Protein AF-0000000069080841 (afdb_homodimer)

pLDDT: mean 76.14, std 25.63, range [20.47, 98.69]

Solvent-accessible surface area (backbone atoms only — not comparable to full-atom values): 17034 Å² total; per-residue (Å²): 126,83,78,76,80,77,83,48,73,67,39,51,51,48,48,52,52,50,46,55,76,42,37,70,52,67,63,44,63,76,64,92,57,50,39,72,66,55,42,48,52,48,37,43,52,48,16,50,54,33,15,64,74,74,71,51,89,52,50,35,69,55,49,51,49,50,49,51,49,56,50,48,50,45,50,50,51,53,50,51,29,50,53,53,20,59,71,64,75,69,47,80,49,83,39,80,72,68,50,75,68,48,46,54,48,51,58,50,49,56,60,48,61,61,67,67,41,78,82,60,71,79,66,77,68,72,69,76,71,70,70,70,76,74,75,74,76,77,72,80,73,138,128,82,79,76,79,78,83,48,72,68,37,50,52,46,48,52,52,50,47,56,76,41,38,73,51,68,63,43,64,76,62,89,59,49,40,73,67,54,42,48,52,49,38,44,53,47,15,50,54,32,15,63,73,74,70,50,89,52,52,35,69,56,48,51,48,50,49,52,50,56,50,48,50,46,49,49,51,52,51,51,30,50,53,53,21,58,70,62,73,69,48,80,50,84,39,81,73,68,51,76,66,45,44,53,49,51,58,50,49,56,62,45,60,63,67,67,39,80,82,60,72,79,69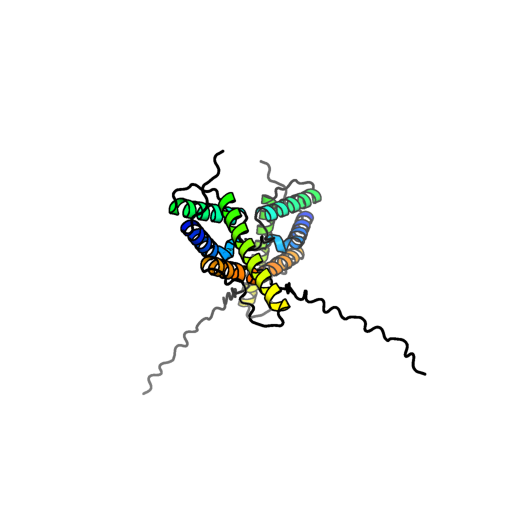,75,64,70,70,72,73,75,74,69,76,77,74,80,74,81,81,74,82,131

InterPro domains:
  IPR028002 Myb/SANT-like DNA-binding domain 5 [PF13873] (3-79)

Structure (mmCIF, N/CA/C/O backbone):
data_AF-0000000069080841-model_v1
#
loop_
_entity.id
_entity.type
_entity.pdbx_description
1 polymer 'Myb/SANT-like DNA-binding domain-containing protein'
#
loop_
_atom_site.group_PDB
_atom_site.id
_atom_site.type_symbol
_atom_site.label_atom_id
_atom_site.label_alt_id
_atom_site.label_comp_id
_atom_site.label_asym_id
_atom_site.label_entity_id
_atom_site.label_seq_id
_atom_site.pdbx_PDB_ins_code
_atom_site.Cartn_x
_atom_site.Cartn_y
_atom_site.Cartn_z
_atom_site.occupancy
_atom_site.B_iso_or_equiv
_atom_site.auth_seq_id
_atom_site.auth_comp_id
_atom_site.auth_asym_id
_atom_site.auth_atom_id
_atom_site.pdbx_PDB_model_num
ATOM 1 N N . MET A 1 1 ? 25.234 30.766 9.117 1 55.28 1 MET A N 1
ATOM 2 C CA . MET A 1 1 ? 24.219 30.609 8.078 1 55.28 1 MET A CA 1
ATOM 3 C C . MET A 1 1 ? 23.031 31.531 8.328 1 55.28 1 MET A C 1
ATOM 5 O O . MET A 1 1 ? 22.578 31.688 9.469 1 55.28 1 MET A O 1
ATOM 9 N N . ALA A 1 2 ? 22.984 32.438 7.59 1 68.75 2 ALA A N 1
ATOM 10 C CA . ALA A 1 2 ? 21.953 33.438 7.777 1 68.75 2 ALA A CA 1
ATOM 11 C C . ALA A 1 2 ? 20.578 32.812 7.934 1 68.75 2 ALA A C 1
ATOM 13 O O . ALA A 1 2 ? 20.297 31.766 7.316 1 68.75 2 ALA A O 1
ATOM 14 N N . ARG A 1 3 ? 19.859 33.156 8.875 1 83.19 3 ARG A N 1
ATOM 15 C CA . ARG A 1 3 ? 18.531 32.594 9.148 1 83.19 3 ARG A CA 1
ATOM 16 C C . ARG A 1 3 ? 17.594 32.844 7.961 1 83.19 3 ARG A C 1
ATOM 18 O O . ARG A 1 3 ? 17.609 33.906 7.352 1 83.19 3 ARG A O 1
ATOM 25 N N . LYS A 1 4 ? 16.891 31.828 7.477 1 86.5 4 LYS A N 1
ATOM 26 C CA . LYS A 1 4 ? 15.914 31.922 6.402 1 86.5 4 LYS A CA 1
ATOM 27 C C . LYS A 1 4 ? 14.773 32.875 6.785 1 86.5 4 LYS A C 1
ATOM 29 O O . LYS A 1 4 ? 14.391 32.938 7.953 1 86.5 4 LYS A O 1
ATOM 34 N N . PRO A 1 5 ? 14.398 33.719 5.75 1 93.06 5 PRO A N 1
ATOM 35 C CA . PRO A 1 5 ? 13.273 34.625 6.02 1 93.06 5 PRO A CA 1
ATOM 36 C C . PRO A 1 5 ? 12.039 33.875 6.535 1 93.06 5 PRO A C 1
ATOM 38 O O . PRO A 1 5 ? 11.859 32.688 6.238 1 93.06 5 PRO A O 1
ATOM 41 N N . ASN A 1 6 ? 11.273 34.625 7.289 1 94.69 6 ASN A N 1
ATOM 42 C CA . ASN A 1 6 ? 10.031 34.062 7.793 1 94.69 6 ASN A CA 1
ATOM 43 C C . ASN A 1 6 ? 9.031 33.812 6.668 1 94.69 6 ASN A C 1
ATOM 45 O O . ASN A 1 6 ? 9.086 34.469 5.625 1 94.69 6 ASN A O 1
ATOM 49 N N . TYR A 1 7 ? 8.172 32.875 6.871 1 96.88 7 TYR A N 1
ATOM 50 C CA . TYR A 1 7 ? 7.105 32.594 5.914 1 96.88 7 TYR A CA 1
ATOM 51 C C . TYR A 1 7 ? 6.117 33.75 5.844 1 96.88 7 TYR A C 1
ATOM 53 O O . TYR A 1 7 ? 5.703 34.281 6.871 1 96.88 7 TYR A O 1
ATOM 61 N N . THR A 1 8 ? 5.809 34.125 4.582 1 94.5 8 THR A N 1
ATOM 62 C CA . THR A 1 8 ? 4.785 35.125 4.371 1 94.5 8 THR A CA 1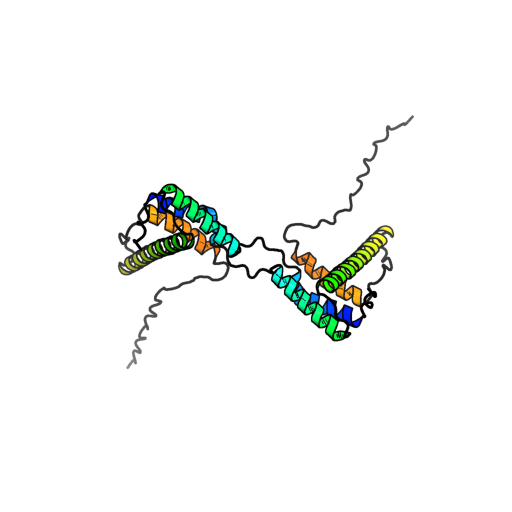
ATOM 63 C C . THR A 1 8 ? 3.389 34.5 4.422 1 94.5 8 THR A C 1
ATOM 65 O O . THR A 1 8 ? 3.246 33.281 4.371 1 94.5 8 THR A O 1
ATOM 68 N N . ASN A 1 9 ? 2.35 35.375 4.57 1 94.31 9 ASN A N 1
ATOM 69 C CA . ASN A 1 9 ? 0.978 34.875 4.617 1 94.31 9 ASN A CA 1
ATOM 70 C C . ASN A 1 9 ? 0.591 34.188 3.318 1 94.31 9 ASN A C 1
ATOM 72 O O . ASN A 1 9 ? -0.156 33.188 3.338 1 94.31 9 ASN A O 1
ATOM 76 N N . ILE A 1 10 ? 1.134 34.656 2.227 1 95.38 10 ILE A N 1
ATOM 77 C CA . ILE A 1 10 ? 0.806 34.062 0.932 1 95.38 10 ILE A CA 1
ATOM 78 C C . ILE A 1 10 ? 1.422 32.656 0.828 1 95.38 10 ILE A C 1
ATOM 80 O O . ILE A 1 10 ? 0.801 31.734 0.294 1 95.38 10 ILE A O 1
ATOM 84 N N . GLU A 1 11 ? 2.672 32.5 1.351 1 97.44 11 GLU A N 1
ATOM 85 C CA . GLU A 1 11 ? 3.311 31.188 1.394 1 97.44 11 GLU A CA 1
ATOM 86 C C . GLU A 1 11 ? 2.496 30.203 2.229 1 97.44 11 GLU A C 1
ATOM 88 O O . GLU A 1 11 ? 2.289 29.062 1.821 1 97.44 11 GLU A O 1
ATOM 93 N N . ILE A 1 12 ? 2.006 30.688 3.328 1 97.5 12 ILE A N 1
ATOM 94 C CA . ILE A 1 12 ? 1.272 29.844 4.258 1 97.5 12 ILE A CA 1
ATOM 95 C C . ILE A 1 12 ? -0.053 29.422 3.629 1 97.5 12 ILE A C 1
ATOM 97 O O . ILE A 1 12 ? -0.446 28.25 3.725 1 97.5 12 ILE A O 1
ATOM 101 N N . GLU A 1 13 ? -0.741 30.312 2.996 1 96.94 13 GLU A N 1
ATOM 102 C CA . GLU A 1 13 ? -1.999 30 2.326 1 96.94 13 GLU A CA 1
ATOM 103 C C . GLU A 1 13 ? -1.788 28.984 1.214 1 96.94 13 GLU A C 1
ATOM 105 O O . GLU A 1 13 ? -2.586 28.047 1.056 1 96.94 13 GLU A O 1
ATOM 110 N N . THR A 1 14 ? -0.742 29.156 0.436 1 98.06 14 THR A N 1
ATOM 111 C CA . THR A 1 14 ? -0.406 28.203 -0.619 1 98.06 14 THR A CA 1
ATOM 112 C C . THR A 1 14 ? -0.122 26.812 -0.033 1 98.06 14 THR A C 1
ATOM 114 O O . THR A 1 14 ? -0.576 25.812 -0.568 1 98.06 14 THR A O 1
ATOM 117 N N . LEU A 1 15 ? 0.634 26.797 1.075 1 98.38 15 LEU A N 1
ATOM 118 C CA . LEU A 1 15 ? 0.94 25.562 1.771 1 98.38 15 LEU A CA 1
ATOM 119 C C . LEU A 1 15 ? -0.34 24.828 2.186 1 98.38 15 LEU A C 1
ATOM 121 O O . LEU A 1 15 ? -0.506 23.641 1.905 1 98.38 15 LEU A O 1
ATOM 125 N N . ILE A 1 16 ? -1.289 25.547 2.758 1 97.5 16 ILE A N 1
ATOM 126 C CA . ILE A 1 16 ? -2.541 24.984 3.242 1 97.5 16 ILE A CA 1
ATOM 127 C C . ILE A 1 16 ? -3.346 24.422 2.066 1 97.5 16 ILE A C 1
ATOM 129 O O . ILE A 1 16 ? -3.861 23.312 2.129 1 97.5 16 ILE A O 1
ATOM 133 N N . GLU A 1 17 ? -3.428 25.219 1.004 1 97.44 17 GLU A N 1
ATOM 134 C CA . GLU A 1 17 ? -4.184 24.812 -0.179 1 97.44 17 GLU A CA 1
ATOM 135 C C . GLU A 1 17 ? -3.609 23.531 -0.792 1 97.44 17 GLU A C 1
ATOM 137 O O . GLU A 1 17 ? -4.355 22.625 -1.137 1 97.44 17 GLU A O 1
ATOM 142 N N . GLU A 1 18 ? -2.271 23.5 -0.917 1 97.94 18 GLU A N 1
ATOM 143 C CA . GLU A 1 18 ? -1.617 22.359 -1.531 1 97.94 18 GLU A CA 1
ATOM 144 C C . GLU A 1 18 ? -1.735 21.109 -0.647 1 97.94 18 GLU A C 1
ATOM 146 O O . GLU A 1 18 ? -1.899 20 -1.148 1 97.94 18 GLU A O 1
ATOM 151 N N . VAL A 1 19 ? -1.676 21.266 0.664 1 97.19 19 VAL A N 1
ATOM 152 C CA . VAL A 1 19 ? -1.864 20.141 1.58 1 97.19 19 VAL A CA 1
ATOM 153 C C . VAL A 1 19 ? -3.299 19.625 1.481 1 97.19 19 VAL A C 1
ATOM 155 O O . VAL A 1 19 ? -3.531 18.422 1.457 1 97.19 19 VAL A O 1
ATOM 158 N N . GLN A 1 20 ? -4.254 20.547 1.382 1 95.06 20 GLN A N 1
ATOM 159 C CA . GLN A 1 20 ? -5.656 20.156 1.238 1 95.06 20 GLN A CA 1
ATOM 160 C C . GLN A 1 20 ? -5.887 19.375 -0.053 1 95.06 20 GLN A C 1
ATOM 162 O O . GLN A 1 20 ? -6.613 18.391 -0.064 1 95.06 20 GLN A O 1
ATOM 167 N N . ASN A 1 21 ? -5.227 19.734 -1.104 1 95.62 21 ASN A N 1
ATOM 168 C CA . ASN A 1 21 ? -5.379 19.109 -2.416 1 95.62 21 ASN A CA 1
ATOM 169 C C . ASN A 1 21 ? -4.766 17.719 -2.447 1 95.62 21 ASN A C 1
ATOM 171 O O . ASN A 1 21 ? -5.137 16.891 -3.285 1 95.62 21 ASN A O 1
ATOM 175 N N . ASN A 1 22 ? -3.805 17.5 -1.517 1 94.56 22 ASN A N 1
ATOM 176 C CA . ASN A 1 22 ? -3.098 16.219 -1.521 1 94.56 22 ASN A CA 1
ATOM 177 C C . ASN A 1 22 ? -3.324 15.445 -0.223 1 94.56 22 ASN A C 1
ATOM 179 O O . ASN A 1 22 ? -2.529 14.578 0.134 1 94.56 22 ASN A O 1
ATOM 183 N N . LYS A 1 23 ? -4.383 15.75 0.444 1 90.81 23 LYS A N 1
ATOM 184 C CA . LYS A 1 23 ? -4.609 15.25 1.796 1 90.81 23 LYS A CA 1
ATOM 185 C C . LYS A 1 23 ? -4.773 13.727 1.801 1 90.81 23 LYS A C 1
ATOM 187 O O . LYS A 1 23 ? -4.328 13.055 2.734 1 90.81 23 LYS A O 1
ATOM 192 N N . ASP A 1 24 ? -5.379 13.117 0.789 1 85.75 24 ASP A N 1
ATOM 193 C CA . ASP A 1 24 ? -5.648 11.68 0.731 1 85.75 24 ASP A CA 1
ATOM 194 C C . ASP A 1 24 ? -4.348 10.883 0.754 1 85.75 24 ASP A C 1
ATOM 196 O O . ASP A 1 24 ? -4.258 9.852 1.429 1 85.75 24 ASP A O 1
ATOM 200 N N . ILE A 1 25 ? -3.422 11.438 -0.015 1 87.31 25 ILE A N 1
ATOM 201 C CA . ILE A 1 25 ? -2.15 10.727 -0.092 1 87.31 25 ILE A CA 1
ATOM 202 C C . ILE A 1 25 ? -1.32 11.016 1.156 1 87.31 25 ILE A C 1
ATOM 204 O O . ILE A 1 25 ? -0.72 10.109 1.736 1 87.31 25 ILE A O 1
ATOM 208 N N . LEU A 1 26 ? -1.335 12.273 1.602 1 91.5 26 LEU A N 1
ATOM 209 C CA . LEU A 1 26 ? -0.479 12.688 2.707 1 91.5 26 LEU A CA 1
ATOM 210 C C . LEU A 1 26 ? -0.922 12.031 4.012 1 91.5 26 LEU A C 1
ATOM 212 O O . LEU A 1 26 ? -0.091 11.719 4.867 1 91.5 26 LEU A O 1
ATOM 216 N N . ASN A 1 27 ? -2.201 11.742 4.086 1 86.44 27 ASN A N 1
ATOM 217 C CA . ASN A 1 27 ? -2.736 11.188 5.324 1 86.44 27 ASN A CA 1
ATOM 218 C C . ASN A 1 27 ? -2.963 9.68 5.219 1 86.44 27 ASN A C 1
ATOM 220 O O . ASN A 1 27 ? -3.496 9.062 6.141 1 86.44 27 ASN A O 1
ATOM 224 N N . SER A 1 28 ? -2.676 9.156 4.102 1 81.69 28 SER A N 1
ATOM 225 C CA . SER A 1 28 ? -2.855 7.719 3.936 1 81.69 28 SER A CA 1
ATOM 226 C C . SER A 1 28 ? -1.865 6.938 4.793 1 81.69 28 SER A C 1
ATOM 228 O O . SER A 1 28 ? -0.722 7.359 4.973 1 81.69 28 SER A O 1
ATOM 230 N N . ALA A 1 29 ? -2.477 5.898 5.449 1 69.94 29 ALA A N 1
ATOM 231 C CA . ALA A 1 29 ? -1.639 5.02 6.262 1 69.94 29 ALA A CA 1
ATOM 232 C C . ALA A 1 29 ? -0.645 4.254 5.391 1 69.94 29 ALA A C 1
ATOM 234 O O . ALA A 1 29 ? -0.869 4.074 4.191 1 69.94 29 ALA A O 1
ATOM 235 N N . PHE A 1 30 ? 0.568 4.094 6 1 64.69 30 PHE A N 1
ATOM 236 C CA . PHE A 1 30 ? 1.509 3.188 5.355 1 64.69 30 PHE A CA 1
ATOM 237 C C . PHE A 1 30 ? 0.95 1.771 5.312 1 64.69 30 PHE A C 1
ATOM 239 O O . PHE A 1 30 ? 0.589 1.208 6.348 1 64.69 30 PHE A O 1
ATOM 246 N N . SER A 1 31 ? 0.188 1.526 4.32 1 60.53 31 SER A N 1
ATOM 247 C CA . SER A 1 31 ? -0.393 0.19 4.246 1 60.53 31 SER A CA 1
ATOM 248 C C . SER A 1 31 ? 0.69 -0.884 4.227 1 60.53 31 SER A C 1
ATOM 250 O O . SER A 1 31 ? 1.791 -0.655 3.723 1 60.53 31 SER A O 1
ATOM 252 N N . ASN A 1 32 ? 0.626 -1.74 5.27 1 62 32 ASN A N 1
ATOM 253 C CA . ASN A 1 32 ? 1.4 -2.977 5.285 1 62 32 ASN A CA 1
ATOM 254 C C . ASN A 1 32 ? 1.136 -3.818 4.039 1 62 32 ASN A C 1
ATOM 256 O O . ASN A 1 32 ? 0.547 -4.898 4.129 1 62 32 ASN A O 1
ATOM 260 N N . ILE A 1 33 ? 0.944 -3.178 2.916 1 62.12 33 ILE A N 1
ATOM 261 C CA . ILE A 1 33 ? 0.5 -3.916 1.737 1 62.12 33 ILE A CA 1
ATOM 262 C C . ILE A 1 33 ? 1.683 -4.66 1.118 1 62.12 33 ILE A C 1
ATOM 264 O O . ILE A 1 33 ? 2.836 -4.258 1.292 1 62.12 33 ILE A O 1
ATOM 268 N N . ALA A 1 34 ? 1.44 -5.75 0.645 1 73.44 34 ALA A N 1
ATOM 269 C CA . ALA A 1 34 ? 2.398 -6.602 -0.054 1 73.44 34 ALA A CA 1
ATOM 270 C C . ALA A 1 34 ? 3.078 -5.848 -1.192 1 73.44 34 ALA A C 1
ATOM 272 O O . ALA A 1 34 ? 2.41 -5.191 -1.995 1 73.44 34 ALA A O 1
ATOM 273 N N . THR A 1 35 ? 4.387 -5.691 -0.989 1 79.31 35 THR A N 1
ATOM 274 C CA . THR A 1 35 ? 5.176 -5.078 -2.053 1 79.31 35 THR A CA 1
ATOM 275 C C . THR A 1 35 ? 5.758 -6.145 -2.977 1 79.31 35 THR A C 1
ATOM 277 O O . THR A 1 35 ? 5.777 -7.328 -2.633 1 79.31 35 THR A O 1
ATOM 280 N N . ASN A 1 36 ? 6.098 -5.641 -4.18 1 83.94 36 ASN A N 1
ATOM 281 C CA . ASN A 1 36 ? 6.797 -6.555 -5.078 1 83.94 36 ASN A CA 1
ATOM 282 C C . ASN A 1 36 ? 8.016 -7.176 -4.406 1 83.94 36 ASN A C 1
ATOM 284 O O . ASN A 1 36 ? 8.32 -8.352 -4.629 1 83.94 36 ASN A O 1
ATOM 288 N N . SER A 1 37 ? 8.633 -6.348 -3.652 1 87.12 37 SER A N 1
ATOM 289 C CA . SER A 1 37 ? 9.812 -6.828 -2.938 1 87.12 37 SER A CA 1
ATOM 290 C C . SER A 1 37 ? 9.438 -7.91 -1.931 1 87.12 37 SER A C 1
ATOM 292 O O . SER A 1 37 ? 10.141 -8.914 -1.809 1 87.12 37 SER A O 1
ATOM 294 N N . SER A 1 38 ? 8.289 -7.73 -1.216 1 88.31 38 SER A N 1
ATOM 295 C CA . SER A 1 38 ? 7.844 -8.734 -0.257 1 88.31 38 SER A CA 1
ATOM 296 C C . SER A 1 38 ? 7.465 -10.039 -0.957 1 88.31 38 SER A C 1
ATOM 298 O O . SER A 1 38 ? 7.789 -11.125 -0.473 1 88.31 38 SER A O 1
ATOM 300 N N . LYS A 1 39 ? 6.84 -9.898 -2.117 1 92.88 39 LYS A N 1
ATOM 301 C CA . LYS A 1 39 ? 6.473 -11.086 -2.887 1 92.88 39 LYS A CA 1
ATOM 302 C C . LYS A 1 39 ? 7.711 -11.812 -3.395 1 92.88 39 LYS A C 1
ATOM 304 O O . LYS A 1 39 ? 7.77 -13.047 -3.367 1 92.88 39 LYS A O 1
ATOM 309 N N . GLN A 1 40 ? 8.688 -11.055 -3.787 1 95.56 40 GLN A N 1
ATOM 310 C CA . GLN A 1 40 ? 9.938 -11.641 -4.25 1 95.56 40 GLN A CA 1
ATOM 311 C C . GLN A 1 40 ? 10.648 -12.383 -3.125 1 95.56 40 GLN A C 1
ATOM 313 O O . GLN A 1 40 ? 11.211 -13.461 -3.346 1 95.56 40 GLN A O 1
ATOM 318 N N . ARG A 1 41 ? 10.594 -11.82 -1.979 1 96.31 41 ARG A N 1
ATOM 319 C CA . ARG A 1 41 ? 11.211 -12.477 -0.824 1 96.31 41 ARG A CA 1
ATOM 320 C C . ARG A 1 41 ? 10.516 -13.797 -0.509 1 96.31 41 ARG A C 1
ATOM 322 O O . ARG A 1 41 ? 11.172 -14.789 -0.184 1 96.31 41 ARG A O 1
ATOM 329 N N . ILE A 1 42 ? 9.258 -13.781 -0.686 1 97.56 42 ILE A N 1
ATOM 330 C CA . ILE A 1 42 ? 8.492 -14.992 -0.423 1 97.56 42 ILE A CA 1
ATOM 331 C C . ILE A 1 42 ? 8.852 -16.062 -1.447 1 97.56 42 ILE A C 1
ATOM 333 O O . ILE A 1 42 ? 9.086 -17.219 -1.089 1 97.56 42 ILE A O 1
ATOM 337 N N . TRP A 1 43 ? 9 -15.688 -2.725 1 98.25 43 TRP A N 1
ATOM 338 C CA . TRP A 1 43 ? 9.359 -16.656 -3.764 1 98.25 43 TRP A CA 1
ATOM 339 C C . TRP A 1 43 ? 10.781 -17.172 -3.564 1 98.25 43 TRP A C 1
ATOM 341 O O . TRP A 1 43 ? 11.062 -18.344 -3.834 1 98.25 43 TRP A O 1
ATOM 351 N N . THR A 1 44 ? 11.672 -16.344 -3.078 1 98.5 44 THR A N 1
ATOM 352 C CA . THR A 1 44 ? 13.023 -16.781 -2.748 1 98.5 44 THR A CA 1
ATOM 353 C C . THR A 1 44 ? 13 -17.812 -1.631 1 98.5 44 THR A C 1
ATOM 355 O O . THR A 1 44 ? 13.703 -18.828 -1.701 1 98.5 44 THR A O 1
ATOM 358 N N . SER A 1 45 ? 12.125 -17.547 -0.649 1 98.5 45 SER A N 1
ATOM 359 C CA . SER A 1 45 ? 11.961 -18.5 0.445 1 98.5 45 SER A CA 1
ATOM 360 C C . SER A 1 45 ? 11.375 -19.828 -0.049 1 98.5 45 SER A C 1
ATOM 362 O O . SER A 1 45 ? 11.852 -20.891 0.324 1 98.5 45 SER A O 1
ATOM 364 N N . ILE A 1 46 ? 10.391 -19.75 -0.902 1 98.69 46 ILE A N 1
ATOM 365 C CA . ILE A 1 46 ? 9.758 -20.938 -1.458 1 98.69 46 ILE A CA 1
ATOM 366 C C . ILE A 1 46 ? 10.773 -21.734 -2.271 1 98.69 46 ILE A C 1
ATOM 368 O O . ILE A 1 46 ? 10.859 -22.953 -2.139 1 98.69 46 ILE A O 1
ATOM 372 N N . ALA A 1 47 ? 11.594 -21.031 -3.064 1 98.69 47 ALA A N 1
ATOM 373 C CA . ALA A 1 47 ? 12.602 -21.688 -3.891 1 98.69 47 ALA A CA 1
ATOM 374 C C . ALA A 1 47 ? 13.633 -22.422 -3.025 1 98.69 47 ALA A C 1
ATOM 376 O O . ALA A 1 47 ? 14.047 -23.531 -3.346 1 98.69 47 ALA A O 1
ATOM 377 N N . SER A 1 48 ? 13.984 -21.812 -1.95 1 98.62 48 SER A N 1
ATOM 378 C CA . SER A 1 48 ? 14.938 -22.422 -1.026 1 98.62 48 SER A CA 1
ATOM 379 C C . SER A 1 48 ? 14.375 -23.703 -0.418 1 98.62 48 SER A C 1
ATOM 381 O O . SER A 1 48 ? 15.078 -24.719 -0.329 1 98.62 48 SER A O 1
ATOM 383 N N . LYS A 1 49 ? 13.102 -23.672 -0.054 1 98.56 49 LYS A N 1
ATOM 384 C CA . LYS A 1 49 ? 12.461 -24.844 0.548 1 98.56 49 LYS A CA 1
ATOM 385 C C . LYS A 1 49 ? 12.297 -25.969 -0.47 1 98.56 49 LYS A C 1
ATOM 387 O O . LYS A 1 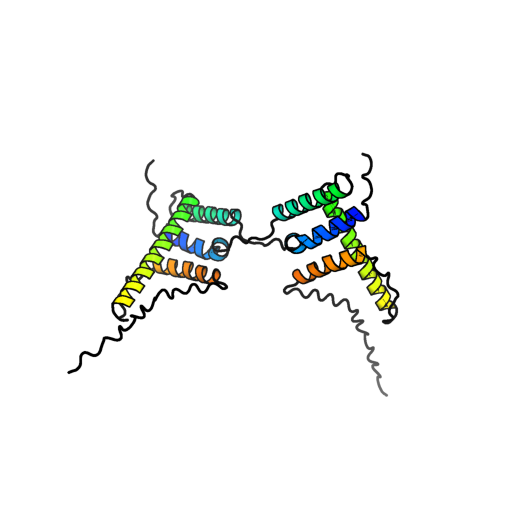49 ? 12.547 -27.141 -0.16 1 98.56 49 LYS A O 1
ATOM 392 N N . VAL A 1 50 ? 11.969 -25.641 -1.699 1 98.44 50 VAL A N 1
ATOM 393 C CA . VAL A 1 50 ? 11.812 -26.625 -2.771 1 98.44 50 VAL A CA 1
ATOM 394 C C . VAL A 1 50 ? 13.172 -27.234 -3.107 1 98.44 50 VAL A C 1
ATOM 396 O O . VAL A 1 50 ? 13.273 -28.453 -3.277 1 98.44 50 VAL A O 1
ATOM 399 N N . SER A 1 51 ? 14.188 -26.391 -3.113 1 97.88 51 SER A N 1
ATOM 400 C CA . SER A 1 51 ? 15.539 -26.859 -3.406 1 97.88 51 SER A CA 1
ATOM 401 C C . SER A 1 51 ? 16.047 -27.797 -2.314 1 97.88 51 SER A C 1
ATOM 403 O O . SER A 1 51 ? 16.734 -28.781 -2.6 1 97.88 51 SER A O 1
ATOM 405 N N . ALA A 1 52 ? 15.664 -27.516 -1.108 1 97.62 52 ALA A N 1
ATOM 406 C CA . ALA A 1 52 ? 16.125 -28.281 0.044 1 97.62 52 ALA A CA 1
ATOM 407 C C . ALA A 1 52 ? 15.555 -29.703 0.031 1 97.62 52 ALA A C 1
ATOM 409 O O . ALA A 1 52 ? 16.219 -30.656 0.462 1 97.62 52 ALA A O 1
ATOM 410 N N . VAL A 1 53 ? 14.375 -29.891 -0.482 1 96.19 53 VAL A N 1
ATOM 411 C CA . VAL A 1 53 ? 13.688 -31.188 -0.472 1 96.19 53 VAL A CA 1
ATOM 412 C C . VAL A 1 53 ? 14.367 -32.125 -1.446 1 96.19 53 VAL A C 1
ATOM 414 O O . VAL A 1 53 ? 14.539 -33.312 -1.147 1 96.19 53 VAL A O 1
ATOM 417 N N . SER A 1 54 ? 14.844 -31.734 -2.615 1 93.69 54 SER A N 1
ATOM 418 C CA . SER A 1 54 ? 15.414 -32.594 -3.645 1 93.69 54 SER A CA 1
ATOM 419 C C . SER A 1 54 ? 16.922 -32.438 -3.707 1 93.69 54 SER A C 1
ATOM 421 O O . SER A 1 54 ? 17.609 -33.312 -4.246 1 93.69 54 SER A O 1
ATOM 423 N N . GLY A 1 55 ? 17.5 -31.359 -3.211 1 95.12 55 GLY A N 1
ATOM 424 C CA . GLY A 1 55 ? 18.922 -31.078 -3.346 1 95.12 55 GLY A CA 1
ATOM 425 C C . GLY A 1 55 ? 19.281 -30.422 -4.66 1 95.12 55 GLY A C 1
ATOM 426 O O . GLY A 1 55 ? 20.453 -30.156 -4.934 1 95.12 55 GLY A O 1
ATOM 427 N N . VAL A 1 56 ? 18.234 -30.188 -5.527 1 96.12 56 VAL A N 1
ATOM 428 C CA . VAL A 1 56 ? 18.422 -29.469 -6.785 1 96.12 56 VAL A CA 1
ATOM 429 C C . VAL A 1 56 ? 18.203 -27.984 -6.574 1 96.12 56 VAL A C 1
ATOM 431 O O . VAL A 1 56 ? 17.156 -27.578 -6.055 1 96.12 56 VAL A O 1
ATOM 434 N N . GLU A 1 57 ? 19.234 -27.219 -6.883 1 95.62 57 GLU A N 1
ATOM 435 C CA . GLU A 1 57 ? 19.109 -25.781 -6.703 1 95.62 57 GLU A CA 1
ATOM 436 C C . GLU A 1 57 ? 18.188 -25.172 -7.758 1 95.62 57 GLU A C 1
ATOM 438 O O . GLU A 1 57 ? 18.453 -25.266 -8.953 1 95.62 57 GLU A O 1
ATOM 443 N N . ARG A 1 58 ? 17.078 -24.547 -7.266 1 96.75 58 ARG A N 1
ATOM 444 C CA . ARG A 1 58 ? 16.125 -23.875 -8.141 1 96.75 58 ARG A CA 1
ATOM 445 C C . ARG A 1 58 ? 16.047 -22.375 -7.824 1 96.75 58 ARG A C 1
ATOM 447 O O . ARG A 1 58 ? 16.078 -21.984 -6.66 1 96.75 58 ARG A O 1
ATOM 454 N N . LEU A 1 59 ? 15.922 -21.562 -8.898 1 97.38 59 LEU A N 1
ATOM 455 C CA . LEU A 1 59 ? 15.781 -20.125 -8.742 1 97.38 59 LEU A CA 1
ATOM 456 C C . LEU A 1 59 ? 14.328 -19.75 -8.477 1 97.38 59 LEU A C 1
ATOM 458 O O . LEU A 1 59 ? 13.406 -20.438 -8.914 1 97.38 59 LEU A O 1
ATOM 462 N N . ALA A 1 60 ? 14.195 -18.625 -7.84 1 98.31 60 ALA A N 1
ATOM 463 C CA . ALA A 1 60 ? 12.859 -18.109 -7.523 1 98.31 60 ALA A CA 1
ATOM 464 C C . ALA A 1 60 ? 12.016 -17.969 -8.781 1 98.31 60 ALA A C 1
ATOM 466 O O . ALA A 1 60 ? 10.844 -18.328 -8.805 1 98.31 60 ALA A O 1
ATOM 467 N N . GLU A 1 61 ? 12.625 -17.438 -9.812 1 97.75 61 GLU A N 1
ATOM 468 C CA . GLU A 1 61 ? 11.898 -17.203 -11.055 1 97.75 61 GLU A CA 1
ATOM 469 C C . GLU A 1 61 ? 11.414 -18.516 -11.672 1 97.75 61 GLU A C 1
ATOM 471 O O . GLU A 1 61 ? 10.312 -18.578 -12.219 1 97.75 61 GLU A O 1
ATOM 476 N N . ASP A 1 62 ? 12.219 -19.516 -11.562 1 97.62 62 ASP A N 1
ATOM 477 C CA . ASP A 1 62 ? 11.859 -20.812 -12.117 1 97.62 62 ASP A CA 1
ATOM 478 C C . ASP A 1 62 ? 10.703 -21.438 -11.336 1 97.62 62 ASP A C 1
ATOM 480 O O . ASP A 1 62 ? 9.797 -22.031 -11.93 1 97.62 62 ASP A O 1
ATOM 484 N N . VAL A 1 63 ? 10.797 -21.312 -10.047 1 98.44 63 VAL A N 1
ATOM 485 C CA . VAL A 1 63 ? 9.781 -21.891 -9.18 1 98.44 63 VAL A CA 1
ATOM 486 C C . VAL A 1 63 ? 8.453 -21.188 -9.383 1 98.44 63 VAL A C 1
ATOM 488 O O . VAL A 1 63 ? 7.398 -21.812 -9.461 1 98.44 63 VAL A O 1
ATOM 491 N N . LYS A 1 64 ? 8.547 -19.922 -9.477 1 98.06 64 LYS A N 1
ATOM 492 C CA . LYS A 1 64 ? 7.355 -19.125 -9.773 1 98.06 64 LYS A CA 1
ATOM 493 C C . LYS A 1 64 ? 6.738 -19.531 -11.109 1 98.06 64 LYS A C 1
ATOM 495 O O . LYS A 1 64 ? 5.516 -19.672 -11.219 1 98.06 64 LYS A O 1
ATOM 500 N N . LYS A 1 65 ? 7.539 -19.672 -12.086 1 97.94 65 LYS A N 1
ATOM 501 C CA . LYS A 1 65 ? 7.078 -20.109 -13.406 1 97.94 65 LYS A CA 1
ATOM 502 C C . LYS A 1 65 ? 6.41 -21.469 -13.336 1 97.94 65 LYS A C 1
ATOM 504 O O . LYS A 1 65 ? 5.387 -21.703 -13.984 1 97.94 65 LYS A O 1
ATOM 509 N N . LYS A 1 66 ? 7.023 -22.406 -12.625 1 98.06 66 LYS A N 1
ATOM 510 C CA . LYS A 1 66 ? 6.445 -23.734 -12.461 1 98.06 66 LYS A CA 1
ATOM 511 C C . LYS A 1 66 ? 5.047 -23.641 -11.852 1 98.06 66 LYS A C 1
ATOM 513 O O . LYS A 1 66 ? 4.117 -24.297 -12.328 1 98.06 66 LYS A O 1
ATOM 518 N N . TRP A 1 67 ? 4.906 -22.781 -10.852 1 97.69 67 TRP A N 1
ATOM 519 C CA . TRP A 1 67 ? 3.605 -22.562 -10.227 1 97.69 67 TRP A CA 1
ATOM 520 C C . TRP A 1 67 ? 2.59 -22.062 -11.242 1 97.69 67 TRP A C 1
ATOM 522 O O . TRP A 1 67 ? 1.474 -22.578 -11.328 1 97.69 67 TRP A O 1
ATOM 532 N N . ARG A 1 68 ? 3.018 -21.109 -11.922 1 96.69 68 ARG A N 1
ATOM 533 C CA . ARG A 1 68 ? 2.135 -20.547 -12.938 1 96.69 68 ARG A CA 1
ATOM 534 C C . ARG A 1 68 ? 1.67 -21.625 -13.922 1 96.69 68 ARG A C 1
ATOM 536 O O . ARG A 1 68 ? 0.482 -21.703 -14.242 1 96.69 68 ARG A O 1
ATOM 543 N N . ASN A 1 69 ? 2.611 -22.453 -14.336 1 97.06 69 ASN A N 1
ATOM 544 C CA . ASN A 1 69 ? 2.307 -23.516 -15.305 1 97.06 69 ASN A CA 1
ATOM 545 C C . ASN A 1 69 ? 1.332 -24.531 -14.734 1 97.06 69 ASN A C 1
ATOM 547 O O . ASN A 1 69 ? 0.341 -24.875 -15.375 1 97.06 69 ASN A O 1
ATOM 551 N N . ILE A 1 70 ? 1.623 -24.984 -13.508 1 96.56 70 ILE A N 1
ATOM 552 C CA . ILE A 1 70 ? 0.797 -26.062 -12.961 1 96.56 70 ILE A CA 1
ATOM 553 C C . ILE A 1 70 ? -0.583 -25.516 -12.602 1 96.56 70 ILE A C 1
ATOM 555 O O . ILE A 1 70 ? -1.586 -26.219 -12.711 1 96.56 70 ILE A O 1
ATOM 559 N N . SER A 1 71 ? -0.612 -24.312 -12.188 1 95.62 71 SER A N 1
ATOM 560 C CA . SER A 1 71 ? -1.901 -23.688 -11.906 1 95.62 71 SER A CA 1
ATOM 561 C C . SER A 1 71 ? -2.717 -23.5 -13.18 1 95.62 71 SER A C 1
ATOM 563 O O . SER A 1 71 ? -3.91 -23.812 -13.211 1 95.62 71 SER A O 1
ATOM 565 N N . SER A 1 72 ? -2.07 -23.047 -14.219 1 95.94 72 SER A N 1
ATOM 566 C CA . SER A 1 72 ? -2.746 -22.844 -15.492 1 95.94 72 SER A CA 1
ATOM 567 C C . SER A 1 72 ? -3.232 -24.156 -16.094 1 95.94 72 SER A C 1
ATOM 569 O O . SER A 1 72 ? -4.348 -24.234 -16.609 1 95.94 72 SER A O 1
ATOM 571 N N . ASP A 1 73 ? -2.418 -25.125 -16.031 1 95.25 73 ASP A N 1
ATOM 572 C CA . ASP A 1 73 ? -2.773 -26.438 -16.547 1 95.25 73 ASP A CA 1
ATOM 573 C C . ASP A 1 73 ? -3.984 -27.016 -15.82 1 95.25 73 ASP A C 1
ATOM 575 O O . ASP A 1 73 ? -4.867 -27.609 -16.438 1 95.25 73 ASP A O 1
ATOM 579 N N . THR A 1 74 ? -3.965 -26.875 -14.562 1 94 74 THR A N 1
ATOM 580 C CA . THR A 1 74 ? -5.078 -27.359 -13.75 1 94 74 THR A CA 1
ATOM 581 C C . THR A 1 74 ? -6.367 -26.625 -14.109 1 94 74 THR A C 1
ATOM 583 O O . THR A 1 74 ? -7.422 -27.25 -14.242 1 94 74 THR A O 1
ATOM 586 N N . LYS A 1 75 ? -6.234 -25.359 -14.289 1 92.31 75 LYS A N 1
ATOM 587 C CA . LYS A 1 75 ? -7.398 -24.578 -14.688 1 92.31 75 LYS A CA 1
ATOM 588 C C . LYS A 1 75 ? -7.926 -25.016 -16.047 1 92.31 75 LYS A C 1
ATOM 590 O O . LYS A 1 75 ? -9.141 -25.109 -16.25 1 92.31 75 LYS A O 1
ATOM 595 N N . LYS A 1 76 ? -7.031 -25.219 -16.922 1 92.94 76 LYS A N 1
ATOM 596 C CA . LYS A 1 76 ? -7.406 -25.656 -18.266 1 92.94 76 LYS A CA 1
ATOM 597 C C . LYS A 1 76 ? -8.125 -27.016 -18.219 1 92.94 76 LYS A C 1
ATOM 599 O O . LYS A 1 76 ? -9.109 -27.219 -18.922 1 92.94 76 LYS A O 1
ATOM 604 N N . LYS A 1 77 ? -7.594 -27.875 -17.453 1 92.38 77 LYS A N 1
ATOM 605 C CA . LYS A 1 77 ? -8.203 -29.188 -17.281 1 92.38 77 LYS A CA 1
ATOM 606 C C . LYS A 1 77 ? -9.633 -29.078 -16.75 1 92.38 77 LYS A C 1
ATOM 608 O O . LYS A 1 77 ? -10.539 -29.75 -17.234 1 92.38 77 LYS A O 1
ATOM 613 N N . LEU A 1 78 ? -9.758 -28.234 -15.781 1 88.56 78 LEU A N 1
ATOM 614 C CA . LEU A 1 78 ? -11.07 -28.016 -15.18 1 88.56 78 LEU A CA 1
ATOM 615 C C . LEU A 1 78 ? -12.031 -27.391 -16.188 1 88.56 78 LEU A C 1
ATOM 617 O O . LEU A 1 78 ? -13.195 -27.781 -16.266 1 88.56 78 LEU A O 1
ATOM 621 N N . SER A 1 79 ? -11.547 -26.453 -16.906 1 89.62 79 SER A N 1
ATOM 622 C CA . SER A 1 79 ? -12.359 -25.781 -17.922 1 89.62 79 SER A CA 1
ATOM 623 C C . SER A 1 79 ? -12.812 -26.75 -19 1 89.62 79 SER A C 1
ATOM 625 O O . SER A 1 79 ? -13.961 -26.719 -19.438 1 89.62 79 SER A O 1
ATOM 627 N N . SER A 1 80 ? -11.914 -27.578 -19.438 1 88.81 80 SER A N 1
ATOM 628 C CA . SER A 1 80 ? -12.227 -28.578 -20.438 1 88.81 80 SER A CA 1
ATOM 629 C C . SER A 1 80 ? -13.266 -29.562 -19.938 1 88.81 80 SER A C 1
ATOM 631 O O . SER A 1 80 ? -14.18 -29.953 -20.672 1 88.81 80 SER A O 1
ATOM 633 N N . ALA A 1 81 ? -13.078 -29.969 -18.703 1 85 81 ALA A N 1
ATOM 634 C CA . ALA A 1 81 ? -14.039 -30.891 -18.094 1 85 81 ALA A CA 1
ATOM 635 C C . ALA A 1 81 ? -15.43 -30.281 -18.047 1 85 81 ALA A C 1
ATOM 637 O O . ALA A 1 81 ? -16.422 -30.953 -18.312 1 85 81 ALA A O 1
ATOM 638 N N . ARG A 1 82 ? -15.453 -29.047 -17.734 1 84.88 82 ARG A N 1
ATOM 639 C CA . ARG A 1 82 ? -16.719 -28.328 -17.672 1 84.88 82 ARG A CA 1
ATOM 640 C C . ARG A 1 82 ? -17.359 -28.203 -19.047 1 84.88 82 ARG A C 1
ATOM 642 O O . ARG A 1 82 ? -18.578 -28.344 -19.203 1 84.88 82 ARG A O 1
ATOM 649 N N . LYS A 1 83 ? -16.609 -27.906 -19.984 1 86.44 83 LYS A N 1
ATOM 650 C CA . LYS A 1 83 ? -17.094 -27.766 -21.359 1 86.44 83 LYS A CA 1
ATOM 651 C C . LYS A 1 83 ? -17.672 -29.078 -21.875 1 86.44 83 LYS A C 1
ATOM 653 O O . LYS A 1 83 ? -18.719 -29.078 -22.531 1 86.44 83 LYS A O 1
ATOM 658 N N . GLU A 1 84 ? -16.969 -30.125 -21.609 1 85.69 84 GLU A N 1
ATOM 659 C CA . GLU A 1 84 ? -17.422 -31.453 -22.016 1 85.69 84 GLU A CA 1
ATOM 660 C C . GLU A 1 84 ? -18.734 -31.828 -21.328 1 85.69 84 GLU A C 1
ATOM 662 O O . GLU A 1 84 ? -19.625 -32.406 -21.938 1 85.69 84 GLU A O 1
ATOM 667 N N . ALA A 1 85 ? -18.844 -31.5 -20.062 1 82.75 85 ALA A N 1
ATOM 668 C CA . ALA A 1 85 ? -20.062 -31.781 -19.297 1 82.75 85 ALA A CA 1
ATOM 669 C C . ALA A 1 85 ? -21.25 -31.031 -19.875 1 82.75 85 ALA A C 1
ATOM 671 O O . ALA A 1 85 ? -22.375 -31.562 -19.906 1 82.75 85 ALA A O 1
ATOM 672 N N . ARG A 1 86 ? -20.984 -29.875 -20.297 1 83.69 86 ARG A N 1
ATOM 673 C CA . ARG A 1 86 ? -22.047 -29.047 -20.859 1 83.69 86 ARG A CA 1
ATOM 674 C C . ARG A 1 86 ? -22.516 -29.609 -22.203 1 83.69 86 ARG A C 1
ATOM 676 O O . ARG A 1 86 ? -23.688 -29.484 -22.562 1 83.69 86 ARG A O 1
ATOM 683 N N . LYS A 1 87 ? -21.656 -30.125 -22.922 1 83.75 87 LYS A N 1
ATOM 684 C CA . LYS A 1 87 ? -21.984 -30.688 -24.234 1 83.75 87 LYS A CA 1
ATOM 685 C C . LYS A 1 87 ? -22.859 -31.938 -24.078 1 83.75 87 LYS A C 1
ATOM 687 O O . LYS A 1 87 ? -23.734 -32.188 -24.906 1 83.75 87 LYS A O 1
ATOM 692 N N . ILE A 1 88 ? -22.656 -32.719 -23.094 1 75.06 88 ILE A N 1
ATOM 693 C CA . ILE A 1 88 ? -23.359 -34 -22.969 1 75.06 88 ILE A CA 1
ATOM 694 C C . ILE A 1 88 ? -24.656 -33.781 -22.188 1 75.06 88 ILE A C 1
ATOM 696 O O . ILE A 1 88 ? -25.438 -34.75 -22 1 75.06 88 ILE A O 1
ATOM 700 N N . GLY A 1 89 ? -25.375 -32.562 -22.156 1 64.81 89 GLY A N 1
ATOM 701 C CA . GLY A 1 89 ? -26.672 -32.344 -21.562 1 64.81 89 GLY A CA 1
ATOM 702 C C . GLY A 1 89 ? -26.719 -32.656 -20.078 1 64.81 89 GLY A C 1
ATOM 703 O O . GLY A 1 89 ? -27.75 -33.062 -19.547 1 64.81 89 GLY A O 1
ATOM 704 N N . GLY A 1 90 ? -25.797 -32.375 -19.25 1 59.22 90 GLY A N 1
ATOM 705 C CA . GLY A 1 90 ? -25.781 -32.375 -17.797 1 59.22 90 GLY A CA 1
ATOM 706 C C . GLY A 1 90 ? -25.266 -33.656 -17.188 1 59.22 90 GLY A C 1
ATOM 707 O O . GLY A 1 90 ? -25.344 -33.844 -15.969 1 59.22 90 GLY A O 1
ATOM 708 N N . GLY A 1 91 ? -25.203 -34.688 -18.109 1 53.06 91 GLY A N 1
ATOM 709 C CA . GLY A 1 91 ? -24.75 -35.906 -17.453 1 53.06 91 GLY A CA 1
ATOM 710 C C . GLY A 1 91 ? -23.312 -35.844 -16.984 1 53.06 91 GLY A C 1
ATOM 711 O O . GLY A 1 91 ? -22.547 -34.969 -17.422 1 53.06 91 GLY A O 1
ATOM 712 N N . VAL A 1 92 ? -23.156 -36.25 -15.75 1 52.34 92 VAL A N 1
ATOM 713 C CA . VAL A 1 92 ? -21.875 -36.312 -15.047 1 52.34 92 VAL A CA 1
ATOM 714 C C . VAL A 1 92 ? -20.781 -36.75 -16 1 52.34 92 VAL A C 1
ATOM 716 O O . VAL A 1 92 ? -20.812 -37.875 -16.516 1 52.34 92 VAL A O 1
ATOM 719 N N . SER A 1 93 ? -20.641 -36.094 -17.094 1 53.16 93 SER A N 1
ATOM 720 C CA . SER A 1 93 ? -19.469 -36.531 -17.828 1 53.16 93 SER A CA 1
ATOM 721 C C . SER A 1 93 ? -18.328 -36.906 -16.891 1 53.16 93 SER A C 1
ATOM 723 O O . SER A 1 93 ? -18.234 -36.344 -15.781 1 53.16 93 SER A O 1
ATOM 725 N N . ALA A 1 94 ? -17.859 -38.156 -16.891 1 52.84 94 ALA A N 1
ATOM 726 C CA . ALA A 1 94 ? -16.625 -38.594 -16.234 1 52.84 94 ALA A CA 1
ATOM 727 C C . ALA A 1 94 ? -15.516 -37.562 -16.391 1 52.84 94 ALA A C 1
ATOM 729 O O . ALA A 1 94 ? -14.75 -37.625 -17.359 1 52.84 94 ALA A O 1
ATOM 730 N N . GLY A 1 95 ? -15.797 -36.312 -16.422 1 54.25 95 GLY A N 1
ATOM 731 C CA . GLY A 1 95 ? -14.719 -35.344 -16.594 1 54.25 95 GLY A CA 1
ATOM 732 C C . GLY A 1 95 ? -13.43 -35.75 -15.906 1 54.25 95 GLY A C 1
ATOM 733 O O . GLY A 1 95 ? -13.43 -36.656 -15.07 1 54.25 95 GLY A O 1
ATOM 734 N N . GLU A 1 96 ? -12.32 -35.656 -16.625 1 66 96 GLU A N 1
ATOM 735 C CA . GLU A 1 96 ? -11.016 -36.031 -16.094 1 66 96 GLU A CA 1
ATOM 736 C C . GLU A 1 96 ? -10.867 -35.656 -14.633 1 66 96 GLU A C 1
ATOM 738 O O . GLU A 1 96 ? -11.07 -34.5 -14.266 1 66 96 GLU A O 1
ATOM 743 N N . GLU A 1 97 ? -11.125 -36.594 -13.742 1 79.31 97 GLU A N 1
ATOM 744 C CA . GLU A 1 97 ? -10.945 -36.438 -12.297 1 79.31 97 GLU A CA 1
ATOM 745 C C . GLU A 1 97 ? -9.555 -35.906 -11.977 1 79.31 97 GLU A C 1
ATOM 747 O O . GLU A 1 97 ? -8.555 -36.375 -12.516 1 79.31 97 GLU A O 1
ATOM 752 N N . LEU A 1 98 ? -9.508 -34.75 -11.383 1 87.81 98 LEU A N 1
ATOM 753 C CA . LEU A 1 98 ? -8.234 -34.188 -10.922 1 87.81 98 LEU A CA 1
ATOM 754 C C . LEU A 1 98 ? -7.496 -35.219 -10.047 1 87.81 98 LEU A C 1
ATOM 756 O O . LEU A 1 98 ? -8.117 -35.906 -9.242 1 87.81 98 LEU A O 1
ATOM 760 N N . ASN A 1 99 ? -6.234 -35.438 -10.398 1 91.06 99 ASN A N 1
ATOM 761 C CA . ASN A 1 99 ? -5.426 -36.219 -9.477 1 91.06 99 ASN A CA 1
ATOM 762 C C . ASN A 1 99 ? -5.25 -35.5 -8.141 1 91.06 99 ASN A C 1
ATOM 764 O O . ASN A 1 99 ? -5.594 -34.312 -8.016 1 91.06 99 ASN A O 1
ATOM 768 N N . PRO A 1 100 ? -4.855 -36.156 -7.148 1 91.12 100 PRO A N 1
ATOM 769 C CA . PRO A 1 100 ? -4.758 -35.562 -5.809 1 91.12 100 PRO A CA 1
ATOM 770 C C . PRO A 1 100 ? -3.963 -34.281 -5.793 1 91.12 100 PRO A C 1
ATOM 772 O O . PRO A 1 100 ? -4.336 -33.312 -5.098 1 91.12 100 PRO A O 1
ATOM 775 N N . ILE A 1 101 ? -2.9 -34.156 -6.551 1 91.94 101 ILE A N 1
ATOM 776 C CA . ILE A 1 101 ? -2.062 -32.969 -6.613 1 91.94 101 ILE A CA 1
ATOM 777 C C . ILE A 1 101 ? -2.836 -31.812 -7.273 1 91.94 101 ILE A C 1
ATOM 779 O O . ILE A 1 101 ? -2.809 -30.688 -6.793 1 91.94 101 ILE A O 1
ATOM 783 N N . GLU A 1 102 ? -3.516 -32.188 -8.312 1 92.88 102 GLU A N 1
ATOM 784 C CA . GLU A 1 102 ? -4.312 -31.188 -9.023 1 92.88 102 GLU A CA 1
ATOM 785 C C . GLU A 1 102 ? -5.457 -30.672 -8.148 1 92.88 102 GLU A C 1
ATOM 787 O O . GLU A 1 102 ? -5.82 -29.5 -8.227 1 92.88 102 GLU A O 1
ATOM 792 N N . HIS A 1 103 ? -5.938 -31.578 -7.34 1 92.69 103 HIS A N 1
ATOM 793 C CA . HIS A 1 103 ? -6.98 -31.156 -6.41 1 92.69 103 HIS A CA 1
ATOM 794 C C . HIS A 1 103 ? -6.457 -30.125 -5.426 1 92.69 103 HIS A C 1
ATOM 796 O O . HIS A 1 103 ? -7.133 -29.125 -5.152 1 92.69 103 HIS A O 1
ATOM 802 N N . LYS A 1 104 ? -5.309 -30.344 -4.93 1 92.75 104 LYS A N 1
ATOM 803 C CA . LYS A 1 104 ? -4.695 -29.406 -4.004 1 92.75 104 LYS A CA 1
ATOM 804 C C . LYS A 1 104 ? -4.441 -28.062 -4.68 1 92.75 104 LYS A C 1
ATOM 806 O O . LYS A 1 104 ? -4.637 -27 -4.07 1 92.75 104 LYS A O 1
ATOM 811 N N . ILE A 1 105 ? -4.016 -28.109 -5.887 1 94.25 105 ILE A N 1
ATOM 812 C CA . ILE A 1 105 ? -3.768 -26.906 -6.66 1 94.25 105 ILE A CA 1
ATOM 813 C C . ILE A 1 105 ? -5.066 -26.109 -6.828 1 94.25 105 ILE A C 1
ATOM 815 O O . ILE A 1 105 ? -5.105 -24.906 -6.586 1 94.25 105 ILE A O 1
ATOM 819 N N . ASP A 1 106 ? -6.148 -26.812 -7.242 1 91.88 106 ASP A N 1
ATOM 820 C CA . ASP A 1 106 ? -7.449 -26.172 -7.441 1 91.88 106 ASP A CA 1
ATOM 821 C C . ASP A 1 106 ? -7.934 -25.5 -6.16 1 91.88 106 ASP A C 1
ATOM 823 O O . ASP A 1 106 ? -8.453 -24.391 -6.195 1 91.88 106 ASP A O 1
ATOM 827 N N . GLU A 1 107 ? -7.707 -26.156 -4.996 1 90.19 107 GLU A N 1
ATOM 828 C CA . GLU A 1 107 ? -8.086 -25.609 -3.701 1 90.19 107 GLU A CA 1
ATOM 829 C C . GLU A 1 107 ? -7.316 -24.312 -3.402 1 90.19 107 GLU A C 1
ATOM 831 O O . GLU A 1 107 ? -7.887 -23.359 -2.887 1 90.19 107 GLU A O 1
ATOM 836 N N . THR A 1 108 ? -6.098 -24.25 -3.742 1 91.5 108 THR A N 1
ATOM 837 C CA . THR A 1 108 ? -5.234 -23.109 -3.463 1 91.5 108 THR A CA 1
ATOM 838 C C . THR A 1 108 ? -5.586 -21.938 -4.363 1 91.5 108 THR A C 1
ATOM 840 O O . THR A 1 108 ? -5.629 -20.797 -3.912 1 91.5 108 THR A O 1
ATOM 843 N N . ILE A 1 109 ? -5.879 -22.234 -5.613 1 89.25 109 ILE A N 1
ATOM 844 C CA . ILE A 1 109 ? -6.211 -21.172 -6.574 1 89.25 109 ILE A CA 1
ATOM 845 C C . ILE A 1 109 ? -7.598 -20.609 -6.27 1 89.25 109 ILE A C 1
ATOM 847 O O . ILE A 1 109 ? -7.824 -19.406 -6.391 1 89.25 109 ILE A O 1
ATOM 851 N N . GLY A 1 110 ? -8.57 -21.453 -6.059 1 82.81 110 GLY A N 1
ATOM 852 C CA . GLY A 1 110 ? -9.93 -21.047 -5.762 1 82.81 110 GLY A CA 1
ATOM 853 C C . GLY A 1 110 ? -10.023 -20.078 -4.594 1 82.81 110 GLY A C 1
ATOM 854 O O . GLY A 1 110 ? -10.859 -19.172 -4.602 1 82.81 110 GLY A O 1
ATOM 855 N N . GLN A 1 111 ? -9.234 -20.203 -3.715 1 70.5 111 GLN A N 1
ATOM 856 C CA . GLN A 1 111 ? -9.211 -19.328 -2.553 1 70.5 111 GLN A CA 1
ATOM 857 C C . GLN A 1 111 ? -8.703 -17.938 -2.926 1 70.5 111 GLN A C 1
ATOM 859 O O . GLN A 1 111 ? -9.133 -16.938 -2.35 1 70.5 111 GLN A O 1
ATOM 864 N N . THR A 1 112 ? -7.93 -17.859 -4.031 1 65.31 112 THR A N 1
ATOM 865 C CA . THR A 1 112 ? -7.355 -16.609 -4.516 1 65.31 112 THR A CA 1
ATOM 866 C C . THR A 1 112 ? -8.383 -15.812 -5.32 1 65.31 112 THR A C 1
ATOM 868 O O . THR A 1 112 ? -8.453 -14.586 -5.215 1 65.31 112 THR A O 1
ATOM 871 N N . ALA A 1 113 ? -9.07 -16.438 -6.238 1 59.62 113 ALA A N 1
ATOM 872 C CA . ALA A 1 113 ? -10.07 -15.797 -7.094 1 59.62 113 ALA A CA 1
ATOM 873 C C . ALA A 1 113 ? -11.172 -15.156 -6.258 1 59.62 113 ALA A C 1
ATOM 875 O O . ALA A 1 113 ? -11.703 -14.102 -6.629 1 59.62 113 ALA A O 1
ATOM 876 N N . ILE A 1 114 ? -11.461 -15.719 -5.203 1 54.91 114 ILE A N 1
ATOM 877 C CA . ILE A 1 114 ? -12.5 -15.18 -4.332 1 54.91 114 ILE A CA 1
ATOM 878 C C . ILE A 1 114 ? -12 -13.906 -3.66 1 54.91 114 ILE A C 1
ATOM 880 O O . ILE A 1 114 ? -12.773 -12.984 -3.396 1 54.91 114 ILE A O 1
ATOM 884 N N . GLN A 1 115 ? -10.82 -13.805 -3.488 1 51.22 115 GLN A N 1
ATOM 885 C CA . GLN A 1 115 ? -10.32 -12.641 -2.768 1 51.22 115 GLN A CA 1
ATOM 886 C C . GLN A 1 115 ? -10.18 -11.438 -3.695 1 51.22 115 GLN A C 1
ATOM 888 O O . GLN A 1 115 ? -10.188 -10.289 -3.242 1 51.22 115 GLN A O 1
ATOM 893 N N . GLY A 1 116 ? -10.07 -11.648 -4.926 1 46.22 116 GLY A N 1
ATOM 894 C CA . GLY A 1 116 ? -9.914 -10.516 -5.824 1 46.22 116 GLY A CA 1
ATOM 895 C C . GLY A 1 116 ? -11.219 -9.812 -6.129 1 46.22 116 GLY A C 1
ATOM 896 O O . GLY A 1 116 ? -11.234 -8.82 -6.859 1 46.22 116 GLY A O 1
ATOM 897 N N . ILE A 1 117 ? -12.414 -10.523 -6.23 1 40.62 117 ILE A N 1
ATOM 898 C CA . ILE A 1 117 ? -13.602 -9.812 -6.699 1 40.62 117 ILE A CA 1
ATOM 899 C C . ILE A 1 117 ? -14.109 -8.883 -5.602 1 40.62 117 ILE A C 1
ATOM 901 O O . ILE A 1 117 ? -14.727 -9.336 -4.633 1 40.62 117 ILE A O 1
ATOM 905 N N . PRO A 1 118 ? -13.617 -7.98 -5.043 1 38.91 118 PRO A N 1
ATOM 906 C CA . PRO A 1 118 ? -14.789 -7.25 -4.551 1 38.91 118 PRO A CA 1
ATOM 907 C C . PRO A 1 118 ? -15.898 -7.156 -5.59 1 38.91 118 PRO A C 1
ATOM 909 O O . PRO A 1 118 ? -17.047 -7.535 -5.312 1 38.91 118 PRO A O 1
ATOM 912 N N . GLY A 1 119 ? -16.188 -5.785 -6.332 1 35.66 119 GLY A N 1
ATOM 913 C CA . GLY A 1 119 ? -17.203 -5.371 -7.289 1 35.66 119 GLY A CA 1
ATOM 914 C C . GLY A 1 119 ? -17.203 -6.207 -8.555 1 35.66 119 GLY A C 1
ATOM 915 O O . GLY A 1 119 ? -18.047 -6.012 -9.43 1 35.66 119 GLY A O 1
ATOM 916 N N . GLY A 1 120 ? -16.125 -6.57 -9.016 1 32.59 120 GLY A N 1
ATOM 917 C CA . GLY A 1 120 ? -16.234 -7.062 -10.383 1 32.59 120 GLY A CA 1
ATOM 918 C C . GLY A 1 120 ? -16.75 -8.484 -10.469 1 32.59 120 GLY A C 1
ATOM 919 O O . GLY A 1 120 ? -16.234 -9.383 -9.805 1 32.59 120 GLY A O 1
ATOM 920 N N . TYR A 1 121 ? -18.156 -8.578 -10.367 1 30.45 121 TYR A N 1
ATOM 921 C CA . TYR A 1 121 ? -18.797 -9.805 -10.836 1 30.45 121 TYR A CA 1
ATOM 922 C C . TYR A 1 121 ? -18.031 -10.414 -12 1 30.45 121 TYR A C 1
ATOM 924 O O . TYR A 1 121 ? -17.797 -9.75 -13.016 1 30.45 121 TYR A O 1
ATOM 932 N N . ASP A 1 122 ? -17.078 -11.055 -11.875 1 31.44 122 ASP A N 1
ATOM 933 C CA . ASP A 1 122 ? -16.734 -11.883 -13.023 1 31.44 122 ASP A CA 1
ATOM 934 C C . ASP A 1 122 ? -17.922 -12.727 -13.477 1 31.44 122 ASP A C 1
ATOM 936 O O . ASP A 1 122 ? -18.188 -13.781 -12.898 1 31.44 122 ASP A O 1
ATOM 940 N N . SER A 1 123 ? -19.125 -12.055 -13.68 1 30.17 123 SER A N 1
ATOM 941 C CA . SER A 1 123 ? -20.141 -12.789 -14.438 1 30.17 123 SER A CA 1
ATOM 942 C C . SER A 1 123 ? -19.562 -13.352 -15.734 1 30.17 123 SER A C 1
ATOM 944 O O . SER A 1 123 ? -19.391 -12.617 -16.703 1 30.17 123 SER A O 1
ATOM 946 N N . ALA A 1 124 ? -18.562 -13.906 -16.016 1 28.5 124 ALA A N 1
ATOM 947 C CA . ALA A 1 124 ? -18.625 -14.57 -17.312 1 28.5 124 ALA A CA 1
ATOM 948 C C . ALA A 1 124 ? -19.891 -15.406 -17.438 1 28.5 124 ALA A C 1
ATOM 950 O O . ALA A 1 124 ? -20.062 -16.406 -16.75 1 28.5 124 ALA A O 1
ATOM 951 N N . ASP A 1 125 ? -21.047 -14.773 -17.578 1 27.45 125 ASP A N 1
ATOM 952 C CA . ASP A 1 125 ? -22.234 -15.273 -18.281 1 27.45 125 ASP A CA 1
ATOM 953 C C . ASP A 1 125 ? -21.844 -15.938 -19.594 1 27.45 125 ASP A C 1
ATOM 955 O O . ASP A 1 125 ? -21.875 -15.305 -20.656 1 27.45 125 ASP A O 1
ATOM 959 N N . CYS A 1 126 ? -20.828 -16.719 -19.656 1 30.44 126 CYS A N 1
ATOM 960 C CA . CYS A 1 126 ? -20.703 -17.328 -20.984 1 30.44 126 CYS A CA 1
ATOM 961 C C . CYS A 1 126 ? -21.984 -18.031 -21.391 1 30.44 126 CYS A C 1
ATOM 963 O O . CYS A 1 126 ? -21.969 -18.953 -22.188 1 30.44 126 CYS A O 1
ATOM 965 N N . THR A 1 127 ? -22.969 -18.016 -20.562 1 25.81 127 THR A N 1
ATOM 966 C CA . THR A 1 127 ? -24.109 -18.734 -21.125 1 25.81 127 THR A CA 1
ATOM 967 C C . THR A 1 127 ? -24.547 -18.125 -22.453 1 25.81 127 THR A C 1
ATOM 969 O O . THR A 1 127 ? -24.719 -16.906 -22.547 1 25.81 127 THR A O 1
ATOM 972 N N . SER A 1 128 ? -24.297 -18.969 -23.578 1 28.77 128 SER A N 1
ATOM 973 C CA . SER A 1 128 ? -24.812 -18.953 -24.953 1 28.77 128 SER A CA 1
ATOM 974 C C . SER A 1 128 ? -26.281 -18.547 -25 1 28.77 128 SER A C 1
ATOM 976 O O . SER A 1 128 ? -27.141 -19.281 -24.5 1 28.77 128 SER A O 1
ATOM 978 N N . THR A 1 129 ? -26.562 -17.406 -24.484 1 27.58 129 THR A N 1
ATOM 979 C CA . THR A 1 129 ? -27.922 -17 -24.766 1 27.58 129 THR A CA 1
ATOM 980 C C . THR A 1 129 ? -28.203 -17.062 -26.266 1 27.58 129 THR A C 1
ATOM 982 O O . THR A 1 129 ? -27.625 -16.297 -27.047 1 27.58 129 THR A O 1
ATOM 985 N N . ILE A 1 130 ? -28.062 -18.422 -26.719 1 29.45 130 ILE A N 1
ATOM 986 C CA . ILE A 1 130 ? -28.562 -18.672 -28.078 1 29.45 130 ILE A CA 1
ATOM 987 C C . ILE A 1 130 ? -29.922 -18 -28.25 1 29.45 130 ILE A C 1
ATOM 989 O O . ILE A 1 130 ? -30.875 -18.328 -27.547 1 29.45 130 ILE A O 1
ATOM 993 N N . THR A 1 131 ? -29.844 -16.719 -28.297 1 27.55 131 THR A N 1
ATOM 994 C CA . THR A 1 131 ? -31.031 -15.945 -28.656 1 27.55 131 THR A CA 1
ATOM 995 C C . THR A 1 131 ? -31.734 -16.562 -29.875 1 27.55 131 THR A C 1
ATOM 997 O O . THR A 1 131 ? -31.156 -16.625 -30.953 1 27.55 131 THR A O 1
ATOM 1000 N N . GLN A 1 132 ? -32.25 -17.828 -29.609 1 26.33 132 GLN A N 1
ATOM 1001 C CA . GLN A 1 132 ? -33.062 -18.438 -30.656 1 26.33 132 GLN A CA 1
ATOM 1002 C C . GLN A 1 132 ? -34 -17.406 -31.312 1 26.33 132 GLN A C 1
ATOM 1004 O O . GLN A 1 132 ? -34.625 -16.609 -30.625 1 26.33 132 GLN A O 1
ATOM 1009 N N . PRO A 1 133 ? -33.5 -16.766 -32.438 1 30.11 133 PRO A N 1
ATOM 1010 C CA . PRO A 1 133 ? -34.406 -15.898 -33.188 1 30.11 133 PRO A CA 1
ATOM 1011 C C . PRO A 1 133 ? -35.812 -16.531 -33.406 1 30.11 133 PRO A C 1
ATOM 1013 O O . PRO A 1 133 ? -35.906 -17.641 -33.906 1 30.11 133 PRO A O 1
ATOM 1016 N N . VAL A 1 134 ? -36.625 -16.594 -32.344 1 27.69 134 VAL A N 1
ATOM 1017 C CA . VAL A 1 134 ? -37.969 -17.125 -32.562 1 27.69 134 VAL A CA 1
ATOM 1018 C C . VAL A 1 134 ? -38.594 -16.516 -33.812 1 27.69 134 VAL A C 1
ATOM 1020 O O . VAL A 1 134 ? -38.594 -15.289 -33.969 1 27.69 134 VAL A O 1
ATOM 1023 N N . GLU A 1 135 ? -38.406 -17.141 -35 1 30.78 135 GLU A N 1
ATOM 1024 C CA . GLU A 1 135 ? -39.031 -16.875 -36.312 1 30.78 135 GLU A CA 1
ATOM 1025 C C . GLU A 1 135 ? -40.531 -16.672 -36.156 1 30.78 135 GLU A C 1
ATOM 1027 O O . GLU A 1 135 ? -41.219 -17.531 -35.594 1 30.78 135 GLU A O 1
ATOM 1032 N N . HIS A 1 136 ? -40.938 -15.492 -35.594 1 25.55 136 HIS A N 1
ATOM 1033 C CA . HIS A 1 136 ? -42.344 -15.156 -35.594 1 25.55 136 HIS A CA 1
ATOM 1034 C C . HIS A 1 136 ? -42.969 -15.453 -36.969 1 25.55 136 HIS A C 1
ATOM 1036 O O . HIS A 1 136 ? -42.438 -15.031 -38 1 25.55 136 HIS A O 1
ATOM 1042 N N . ASP A 1 137 ? -43.531 -16.594 -37.094 1 27.5 137 ASP A N 1
ATOM 1043 C 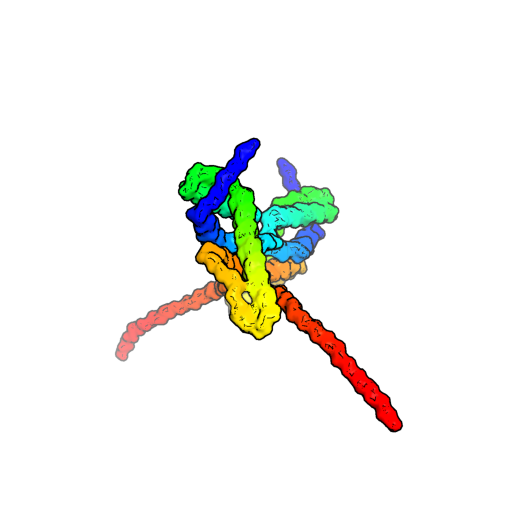CA . ASP A 1 137 ? -44.375 -17.062 -38.188 1 27.5 137 ASP A CA 1
ATOM 1044 C C . ASP A 1 137 ? -45.406 -16.016 -38.594 1 27.5 137 ASP A C 1
ATOM 1046 O O . ASP A 1 137 ? -46.219 -15.602 -37.75 1 27.5 137 ASP A O 1
ATOM 1050 N N . HIS A 1 138 ? -45 -14.914 -39.281 1 27.52 138 HIS A N 1
ATOM 1051 C CA . HIS A 1 138 ? -45.969 -14 -39.875 1 27.52 138 HIS A CA 1
ATOM 1052 C C . HIS A 1 138 ? -47.031 -14.758 -40.656 1 27.52 138 HIS A C 1
ATOM 1054 O O . HIS A 1 138 ? -46.75 -15.398 -41.656 1 27.52 138 HIS A O 1
ATOM 1060 N N . GLY A 1 139 ? -47.812 -15.562 -40.031 1 20.66 139 GLY A N 1
ATOM 1061 C CA . GLY A 1 139 ? -48.969 -16.109 -40.719 1 20.66 139 GLY A CA 1
ATOM 1062 C C . GLY A 1 139 ? -49.844 -15.047 -41.375 1 20.66 139 GLY A C 1
ATOM 1063 O O . GLY A 1 139 ? -50.438 -14.203 -40.688 1 20.66 139 GLY A O 1
ATOM 1064 N N . LYS A 1 140 ? -49.406 -14.258 -42.438 1 24.53 140 LYS A N 1
ATOM 1065 C CA . LYS A 1 140 ? -50.406 -13.562 -43.281 1 24.53 140 LYS A CA 1
ATOM 1066 C C . LYS A 1 140 ? -51.594 -14.453 -43.562 1 24.53 140 LYS A C 1
ATOM 1068 O O . LYS A 1 140 ? -51.438 -15.57 -44.062 1 24.53 140 LYS A O 1
ATOM 1073 N N . ASP A 1 141 ? -52.594 -14.492 -42.75 1 22.67 141 ASP A N 1
ATOM 1074 C CA . ASP A 1 141 ? -54.031 -14.836 -42.906 1 22.67 141 ASP A CA 1
ATOM 1075 C C . ASP A 1 141 ? -54.531 -14.586 -44.312 1 22.67 141 ASP A C 1
ATOM 1077 O O . ASP A 1 141 ? -54 -13.727 -45.031 1 22.67 141 ASP A O 1
ATOM 1081 N N . ARG A 1 142 ? -55.688 -15.258 -44.844 1 20.47 142 ARG A N 1
ATOM 1082 C CA . ARG A 1 142 ? -56.625 -15.023 -45.938 1 20.47 142 ARG A CA 1
ATOM 1083 C C . ARG A 1 142 ? -57.125 -13.578 -45.906 1 20.47 142 ARG A C 1
ATOM 1085 O O . ARG A 1 142 ? -57.469 -13.055 -44.844 1 20.47 142 ARG A O 1
ATOM 1092 N N . MET B 1 1 ? 23.969 -25.906 -22.094 1 56.06 1 MET B N 1
ATOM 1093 C CA . MET B 1 1 ? 23.562 -25.922 -20.688 1 56.06 1 MET B CA 1
ATOM 1094 C C . MET B 1 1 ? 22.625 -27.094 -20.406 1 56.06 1 MET B C 1
ATOM 1096 O O . MET B 1 1 ? 21.719 -27.391 -21.188 1 56.06 1 MET B O 1
ATOM 1100 N N . ALA B 1 2 ? 23.125 -27.969 -19.797 1 70.19 2 ALA B N 1
ATOM 1101 C CA . ALA B 1 2 ? 22.359 -29.188 -19.516 1 70.19 2 ALA B CA 1
ATOM 1102 C C . ALA B 1 2 ? 20.984 -28.844 -18.953 1 70.19 2 ALA B C 1
ATOM 1104 O O . ALA B 1 2 ? 20.828 -27.859 -18.203 1 70.19 2 ALA B O 1
ATOM 1105 N N . ARG B 1 3 ? 19.969 -29.391 -19.438 1 83.94 3 ARG B N 1
ATOM 1106 C CA . ARG B 1 3 ? 18.594 -29.141 -19 1 83.94 3 ARG B CA 1
ATOM 1107 C C . ARG B 1 3 ? 18.422 -29.531 -17.531 1 83.94 3 ARG B C 1
ATOM 1109 O O . ARG B 1 3 ? 18.938 -30.547 -17.078 1 83.94 3 ARG B O 1
ATOM 1116 N N . LYS B 1 4 ? 17.859 -28.688 -16.703 1 86.81 4 LYS B N 1
ATOM 1117 C CA . LYS B 1 4 ? 17.562 -28.953 -15.305 1 86.81 4 LYS B CA 1
ATOM 1118 C C . LYS B 1 4 ? 16.609 -30.141 -15.164 1 86.81 4 LYS B C 1
ATOM 1120 O O . LYS B 1 4 ? 15.734 -30.344 -16.016 1 86.81 4 LYS B O 1
ATOM 1125 N N . PRO B 1 5 ? 16.953 -31 -14.141 1 93.19 5 PRO B N 1
ATOM 1126 C CA . PRO B 1 5 ? 16.047 -32.125 -13.898 1 93.19 5 PRO B CA 1
ATOM 1127 C C . PRO B 1 5 ? 14.602 -31.688 -13.727 1 93.19 5 PRO B C 1
ATOM 1129 O O . PRO B 1 5 ? 14.336 -30.562 -13.297 1 93.19 5 PRO B O 1
ATOM 1132 N N . ASN B 1 6 ? 13.742 -32.656 -14.062 1 94.75 6 ASN B N 1
ATOM 1133 C CA . ASN B 1 6 ? 12.32 -32.375 -13.875 1 94.75 6 ASN B CA 1
ATOM 1134 C C . ASN B 1 6 ? 11.945 -32.312 -12.398 1 94.75 6 ASN B C 1
ATOM 1136 O O . ASN B 1 6 ? 12.625 -32.906 -11.555 1 94.75 6 ASN B O 1
ATOM 1140 N N . TYR B 1 7 ? 10.93 -31.547 -12.117 1 96.94 7 TYR B N 1
ATOM 1141 C CA . TYR B 1 7 ? 10.406 -31.469 -10.75 1 96.94 7 TYR B CA 1
ATOM 1142 C C . TYR B 1 7 ? 9.859 -32.812 -10.297 1 96.94 7 TYR B C 1
ATOM 1144 O O . TYR B 1 7 ? 9.141 -33.469 -11.039 1 96.94 7 TYR B O 1
ATOM 1152 N N . THR B 1 8 ? 10.266 -33.188 -9.07 1 94.75 8 THR B N 1
ATOM 1153 C CA . THR B 1 8 ? 9.711 -34.375 -8.461 1 94.75 8 THR B CA 1
ATOM 1154 C C . THR B 1 8 ? 8.367 -34.094 -7.805 1 94.75 8 THR B C 1
ATOM 1156 O O . THR B 1 8 ? 8 -32.938 -7.617 1 94.75 8 THR B O 1
ATOM 1159 N N . ASN B 1 9 ? 7.594 -35.188 -7.48 1 94.5 9 ASN B N 1
ATOM 1160 C CA . ASN B 1 9 ? 6.297 -35 -6.836 1 94.5 9 ASN B CA 1
ATOM 1161 C C . ASN B 1 9 ? 6.434 -34.344 -5.473 1 94.5 9 ASN B C 1
ATOM 1163 O O . ASN B 1 9 ? 5.578 -33.562 -5.07 1 94.5 9 ASN B O 1
ATOM 1167 N N . ILE B 1 10 ? 7.527 -34.625 -4.801 1 95.44 10 ILE B N 1
ATOM 1168 C CA . ILE B 1 10 ? 7.738 -34.062 -3.473 1 95.44 10 ILE B CA 1
ATOM 1169 C C . ILE B 1 10 ? 8.008 -32.562 -3.59 1 95.44 10 ILE B C 1
ATOM 1171 O O . ILE B 1 10 ? 7.535 -31.766 -2.77 1 95.44 10 ILE B O 1
ATOM 1175 N N . GLU B 1 11 ? 8.797 -32.156 -4.637 1 97.5 11 GLU B N 1
ATOM 1176 C CA . GLU B 1 11 ? 9.039 -30.75 -4.895 1 97.5 11 GLU B CA 1
ATOM 1177 C C . GLU B 1 11 ? 7.73 -30.016 -5.18 1 97.5 11 GLU B C 1
ATOM 1179 O O . GLU B 1 11 ? 7.5 -28.922 -4.652 1 97.5 11 GLU B O 1
ATOM 1184 N N . ILE B 1 12 ? 6.891 -30.656 -5.938 1 97.56 12 ILE B N 1
ATOM 1185 C CA . ILE B 1 12 ? 5.637 -30.031 -6.348 1 97.56 12 ILE B CA 1
ATOM 1186 C C . ILE B 1 12 ? 4.715 -29.875 -5.141 1 97.56 12 ILE B C 1
ATOM 1188 O O . ILE B 1 12 ? 4.078 -28.844 -4.965 1 97.56 12 ILE B O 1
ATOM 1192 N N . GLU B 1 13 ? 4.633 -30.859 -4.312 1 97 13 GLU B N 1
ATOM 1193 C CA . GLU B 1 13 ? 3.811 -30.797 -3.107 1 97 13 GLU B CA 1
ATOM 1194 C C . GLU B 1 13 ? 4.297 -29.703 -2.17 1 97 13 GLU B C 1
ATOM 1196 O O . GLU B 1 13 ? 3.492 -28.969 -1.595 1 97 13 GLU B O 1
ATOM 1201 N N . THR B 1 14 ? 5.613 -29.594 -1.996 1 98.06 14 THR B N 1
ATOM 1202 C CA . THR B 1 14 ? 6.195 -28.531 -1.172 1 98.06 14 THR B CA 1
ATOM 1203 C C . THR B 1 14 ? 5.852 -27.156 -1.734 1 98.06 14 THR B C 1
ATOM 1205 O O . THR B 1 14 ? 5.5 -26.25 -0.984 1 98.06 14 THR B O 1
ATOM 1208 N N . LEU B 1 15 ? 5.961 -27.031 -3.062 1 98.38 15 LEU B N 1
ATOM 1209 C CA . LEU B 1 15 ? 5.613 -25.781 -3.74 1 98.38 15 LEU B CA 1
ATOM 1210 C C . LEU B 1 15 ? 4.172 -25.391 -3.451 1 98.38 15 LEU B C 1
ATOM 1212 O O . LEU B 1 15 ? 3.9 -24.25 -3.053 1 98.38 15 LEU B O 1
ATOM 1216 N N . ILE B 1 16 ? 3.244 -26.328 -3.549 1 97.56 16 ILE B N 1
ATOM 1217 C CA . ILE B 1 16 ? 1.821 -26.078 -3.344 1 97.56 16 ILE B CA 1
ATOM 1218 C C . ILE B 1 16 ? 1.575 -25.672 -1.896 1 97.56 16 ILE B C 1
ATOM 1220 O O . ILE B 1 16 ? 0.861 -24.703 -1.634 1 97.56 16 ILE B O 1
ATOM 1224 N N . GLU B 1 17 ? 2.182 -26.391 -0.98 1 97.38 17 GLU B N 1
ATOM 1225 C CA . GLU B 1 17 ? 2.016 -26.109 0.442 1 97.38 17 GLU B CA 1
ATOM 1226 C C . GLU B 1 17 ? 2.518 -24.703 0.788 1 97.38 17 GLU B C 1
ATOM 1228 O O . GLU B 1 17 ? 1.848 -23.953 1.503 1 97.38 17 GLU B O 1
ATOM 1233 N N . GLU B 1 18 ? 3.709 -24.375 0.259 1 98 18 GLU B N 1
ATOM 1234 C CA . GLU B 1 18 ? 4.309 -23.078 0.559 1 98 18 GLU B CA 1
ATOM 1235 C C . GLU B 1 18 ? 3.518 -21.938 -0.081 1 98 18 GLU B C 1
ATOM 1237 O O . GLU B 1 18 ? 3.373 -20.859 0.508 1 98 18 GLU B O 1
ATOM 1242 N N . VAL B 1 19 ? 2.975 -22.141 -1.26 1 97.19 19 VAL B N 1
ATOM 1243 C CA . VAL B 1 19 ? 2.131 -21.141 -1.903 1 97.19 19 VAL B CA 1
ATOM 1244 C C . VAL B 1 19 ? 0.845 -20.953 -1.103 1 97.19 19 VAL B C 1
ATOM 1246 O O . VAL B 1 19 ? 0.396 -19.812 -0.892 1 97.19 19 VAL B O 1
ATOM 1249 N N . GLN B 1 20 ? 0.285 -22.047 -0.626 1 95.12 20 GLN B N 1
ATOM 1250 C CA . GLN B 1 20 ? -0.922 -21.984 0.191 1 95.12 20 GLN B CA 1
ATOM 1251 C C . GLN B 1 20 ? -0.671 -21.219 1.482 1 95.12 20 GLN B C 1
ATOM 1253 O O . GLN B 1 20 ? -1.504 -20.406 1.902 1 95.12 20 GLN B O 1
ATOM 1258 N N . ASN B 1 21 ? 0.457 -21.359 2.072 1 95.62 21 ASN B N 1
ATOM 1259 C CA . ASN B 1 21 ? 0.817 -20.719 3.334 1 95.62 21 ASN B CA 1
ATOM 1260 C C . ASN B 1 21 ? 1.043 -19.219 3.158 1 95.62 21 ASN B C 1
ATOM 1262 O O . ASN B 1 21 ? 0.94 -18.453 4.117 1 95.62 21 ASN B O 1
ATOM 1266 N N . ASN B 1 22 ? 1.386 -18.844 1.902 1 94.69 22 ASN B N 1
ATOM 1267 C CA . ASN B 1 22 ? 1.708 -17.438 1.651 1 94.69 22 ASN B CA 1
ATOM 1268 C C . ASN B 1 22 ? 0.725 -16.812 0.672 1 94.69 22 ASN B C 1
ATOM 1270 O O . ASN B 1 22 ? 1.036 -15.797 0.042 1 94.69 22 ASN B O 1
ATOM 1274 N N . LYS B 1 23 ? -0.422 -17.375 0.579 1 90.81 23 LYS B N 1
ATOM 1275 C CA . LYS B 1 23 ? -1.373 -17 -0.466 1 90.81 23 LYS B CA 1
ATOM 1276 C C . LYS B 1 23 ? -1.846 -15.562 -0.294 1 90.81 23 LYS B C 1
ATOM 1278 O O . LYS B 1 23 ? -2.061 -14.852 -1.279 1 90.81 23 LYS B O 1
ATOM 1283 N N . ASP B 1 24 ? -2.012 -15.047 0.929 1 85.94 24 ASP B N 1
ATOM 1284 C CA . ASP B 1 24 ? -2.527 -13.711 1.2 1 85.94 24 ASP B CA 1
ATOM 1285 C C . ASP B 1 24 ? -1.611 -12.641 0.613 1 85.94 24 ASP B C 1
ATOM 1287 O O . ASP B 1 24 ? -2.084 -11.656 0.043 1 85.94 24 ASP B O 1
ATOM 1291 N N . ILE B 1 25 ? -0.331 -12.938 0.812 1 87.38 25 ILE B N 1
ATOM 1292 C CA . ILE B 1 25 ? 0.631 -11.953 0.32 1 87.38 25 ILE B CA 1
ATOM 1293 C C . ILE B 1 25 ? 0.807 -12.117 -1.188 1 87.38 25 ILE B C 1
ATOM 1295 O O . ILE B 1 25 ? 0.836 -11.125 -1.925 1 87.38 25 ILE B O 1
ATOM 1299 N N . LEU B 1 26 ? 0.852 -13.367 -1.657 1 91.62 26 LEU B N 1
ATOM 1300 C CA . LEU B 1 26 ? 1.144 -13.633 -3.061 1 91.62 26 LEU B CA 1
ATOM 1301 C C . LEU B 1 26 ? 0 -13.164 -3.953 1 91.62 26 LEU B C 1
ATOM 1303 O O . LEU B 1 26 ? 0.231 -12.711 -5.078 1 91.62 26 LEU B O 1
ATOM 1307 N N . ASN B 1 27 ? -1.194 -13.156 -3.385 1 86.69 27 ASN B N 1
ATOM 1308 C CA . ASN B 1 27 ? -2.363 -12.805 -4.184 1 86.69 27 ASN B CA 1
ATOM 1309 C C . ASN B 1 27 ? -2.838 -11.383 -3.887 1 86.69 27 ASN B C 1
ATOM 1311 O O . ASN B 1 27 ? -3.867 -10.945 -4.406 1 86.69 27 ASN B O 1
ATOM 1315 N N . SER B 1 28 ? -2.17 -10.758 -3.01 1 81.88 28 SER B N 1
ATOM 1316 C CA . SER B 1 28 ? -2.562 -9.391 -2.688 1 81.88 28 SER B CA 1
ATOM 1317 C C . SER B 1 28 ? -2.314 -8.445 -3.863 1 81.88 28 SER B C 1
ATOM 1319 O O . SER B 1 28 ? -1.341 -8.609 -4.602 1 81.88 28 SER B O 1
ATOM 1321 N N . ALA B 1 29 ? -3.369 -7.613 -4.066 1 70.44 29 ALA B N 1
ATOM 1322 C CA . ALA B 1 29 ? -3.242 -6.609 -5.117 1 70.44 29 ALA B CA 1
ATOM 1323 C C . ALA B 1 29 ? -2.143 -5.602 -4.785 1 70.44 29 ALA B C 1
ATOM 1325 O O . ALA B 1 29 ? -1.789 -5.426 -3.617 1 70.44 29 ALA B O 1
ATOM 1326 N N . PHE B 1 30 ? -1.449 -5.195 -5.891 1 65.12 30 PHE B N 1
ATOM 1327 C CA . PHE B 1 30 ? -0.532 -4.074 -5.715 1 65.12 30 PHE B CA 1
ATOM 1328 C C . PHE B 1 30 ? -1.281 -2.826 -5.27 1 65.12 30 PHE B C 1
ATOM 1330 O O . PHE B 1 30 ? -2.254 -2.418 -5.906 1 65.12 30 PHE B O 1
ATOM 1337 N N . SER B 1 31 ? -1.398 -2.705 -3.994 1 60.41 31 SER B N 1
ATOM 1338 C CA . SER B 1 31 ? -2.117 -1.531 -3.512 1 60.41 31 SER B CA 1
ATOM 1339 C C . SER B 1 31 ? -1.471 -0.244 -4.012 1 60.41 31 SER B C 1
ATOM 1341 O O . SER B 1 31 ? -0.252 -0.182 -4.188 1 60.41 31 SER B O 1
ATOM 1343 N N . ASN B 1 32 ? -2.225 0.477 -4.848 1 61.59 32 ASN B N 1
ATO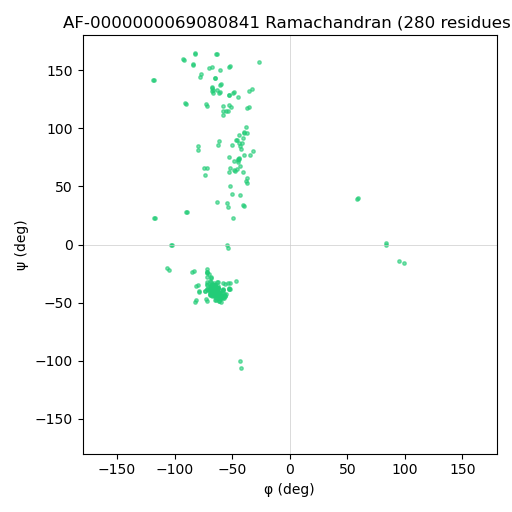M 1344 C CA . ASN B 1 32 ? -1.871 1.848 -5.203 1 61.59 32 ASN B CA 1
ATOM 1345 C C . ASN B 1 32 ? -1.671 2.713 -3.961 1 61.59 32 ASN B C 1
ATOM 1347 O O . ASN B 1 32 ? -1.873 3.928 -4.008 1 61.59 32 ASN B O 1
ATOM 1351 N N . ILE B 1 33 ? -1.195 2.111 -2.916 1 62.5 33 ILE B N 1
ATOM 1352 C CA . ILE B 1 33 ? -1.181 2.832 -1.647 1 62.5 33 ILE B CA 1
ATOM 1353 C C . ILE B 1 33 ? -0.028 3.834 -1.637 1 62.5 33 ILE B C 1
ATOM 1355 O O . ILE B 1 33 ? 0.965 3.656 -2.346 1 62.5 33 ILE B O 1
ATOM 1359 N N . ALA B 1 34 ? -0.226 4.859 -1.033 1 73.25 34 ALA B N 1
ATOM 1360 C CA . ALA B 1 34 ? 0.737 5.941 -0.846 1 73.25 34 ALA B CA 1
ATOM 1361 C C . ALA B 1 34 ? 2.025 5.426 -0.21 1 73.25 34 ALA B C 1
ATOM 1363 O O . ALA B 1 34 ? 1.985 4.715 0.797 1 73.25 34 ALA B O 1
ATOM 1364 N N . THR B 1 35 ? 3.088 5.535 -1.043 1 79.19 35 THR B N 1
ATOM 1365 C CA . THR B 1 35 ? 4.402 5.184 -0.52 1 79.19 35 THR B CA 1
ATOM 1366 C C . THR B 1 35 ? 5.102 6.41 0.061 1 79.19 35 THR B C 1
ATOM 1368 O O . THR B 1 35 ? 4.688 7.543 -0.189 1 79.19 35 THR B O 1
ATOM 1371 N N . ASN B 1 36 ? 6.078 6.062 0.934 1 83.88 36 ASN B N 1
ATOM 1372 C CA . ASN B 1 36 ? 6.898 7.164 1.429 1 83.88 36 ASN B CA 1
ATOM 1373 C C . ASN B 1 36 ? 7.469 7.996 0.284 1 83.88 36 ASN B C 1
ATOM 1375 O O . ASN B 1 36 ? 7.566 9.219 0.389 1 83.88 36 ASN B O 1
ATOM 1379 N N . SER B 1 37 ? 7.82 7.289 -0.708 1 87.06 37 SER B N 1
ATOM 1380 C CA . SER B 1 37 ? 8.367 7.969 -1.877 1 87.06 37 SER B CA 1
ATOM 1381 C C . SER B 1 37 ? 7.328 8.875 -2.525 1 87.06 37 SER B C 1
ATOM 1383 O O . SER B 1 37 ? 7.641 10 -2.922 1 87.06 37 SER B O 1
ATOM 1385 N N . SER B 1 38 ? 6.055 8.406 -2.607 1 88.31 38 SER B N 1
ATOM 1386 C CA . SER B 1 38 ? 4.992 9.219 -3.186 1 88.31 38 SER B CA 1
ATOM 1387 C C . SER B 1 38 ? 4.715 10.453 -2.328 1 88.31 38 SER B C 1
ATOM 1389 O O . SER B 1 38 ? 4.516 11.547 -2.854 1 88.31 38 SER B O 1
ATOM 1391 N N . LYS B 1 39 ? 4.766 10.25 -1.009 1 92.94 39 LYS B N 1
ATOM 1392 C CA . LYS B 1 39 ? 4.555 11.367 -0.101 1 92.94 39 LYS B CA 1
ATOM 1393 C C . LYS B 1 39 ? 5.688 12.391 -0.211 1 92.94 39 LYS B C 1
ATOM 1395 O O . LYS B 1 39 ? 5.445 13.594 -0.203 1 92.94 39 LYS B O 1
ATOM 1400 N N . GLN B 1 40 ? 6.875 11.891 -0.379 1 95.5 40 GLN B N 1
ATOM 1401 C CA . GLN B 1 40 ? 8.031 12.766 -0.54 1 95.5 40 GLN B CA 1
ATOM 1402 C C . GLN B 1 40 ? 7.934 13.578 -1.83 1 95.5 40 GLN B C 1
ATOM 1404 O O . GLN B 1 40 ? 8.281 14.758 -1.855 1 95.5 40 GLN B O 1
ATOM 1409 N N . ARG B 1 41 ? 7.469 12.938 -2.842 1 96.25 41 ARG B N 1
ATOM 1410 C CA . ARG B 1 41 ? 7.297 13.633 -4.113 1 96.25 41 ARG B CA 1
ATOM 1411 C C . ARG B 1 41 ? 6.262 14.75 -3.996 1 96.25 41 ARG B C 1
ATOM 1413 O O . ARG B 1 41 ? 6.449 15.836 -4.543 1 96.25 41 ARG B O 1
ATOM 1420 N N . ILE B 1 42 ? 5.281 14.477 -3.238 1 97.56 42 ILE B N 1
ATOM 1421 C CA . ILE B 1 42 ? 4.23 15.469 -3.043 1 97.56 42 ILE B CA 1
ATOM 1422 C C . ILE B 1 42 ? 4.785 16.656 -2.264 1 97.56 42 ILE B C 1
ATOM 1424 O O . ILE B 1 42 ? 4.559 17.812 -2.633 1 97.56 42 ILE B O 1
ATOM 1428 N N . TRP B 1 43 ? 5.605 16.406 -1.245 1 98.19 43 TRP B N 1
ATOM 1429 C CA . TRP B 1 43 ? 6.184 17.484 -0.454 1 98.19 43 TRP B CA 1
ATOM 1430 C C . TRP B 1 43 ? 7.184 18.281 -1.279 1 98.19 43 TRP B C 1
ATOM 1432 O O . TRP B 1 43 ? 7.297 19.5 -1.117 1 98.19 43 TRP B O 1
ATOM 1442 N N . THR B 1 44 ? 7.898 17.641 -2.166 1 98.44 44 THR B N 1
ATOM 1443 C CA . THR B 1 44 ? 8.797 18.344 -3.078 1 98.44 44 THR B CA 1
ATOM 1444 C C . THR B 1 44 ? 8.016 19.266 -3.998 1 98.44 44 THR B C 1
ATOM 1446 O O . THR B 1 44 ? 8.422 20.422 -4.219 1 98.44 44 THR B O 1
ATOM 1449 N N . SER B 1 45 ? 6.855 18.766 -4.453 1 98.5 45 SER B N 1
ATOM 1450 C CA . SER B 1 45 ? 5.988 19.594 -5.293 1 98.5 45 SER B CA 1
ATOM 1451 C C . SER B 1 45 ? 5.43 20.781 -4.516 1 98.5 45 SER B C 1
ATOM 1453 O O . SER B 1 45 ? 5.418 21.906 -5.016 1 98.5 45 SER B O 1
ATOM 1455 N N . ILE B 1 46 ? 5.016 20.547 -3.295 1 98.69 46 ILE B N 1
ATOM 1456 C CA . ILE B 1 46 ? 4.469 21.594 -2.443 1 98.69 46 ILE B CA 1
ATOM 1457 C C . ILE B 1 46 ? 5.539 22.641 -2.172 1 98.69 46 ILE B C 1
ATOM 1459 O O . ILE B 1 46 ? 5.281 23.844 -2.273 1 98.69 46 ILE B O 1
ATOM 1463 N N . ALA B 1 47 ? 6.766 22.203 -1.907 1 98.69 47 ALA B N 1
ATOM 1464 C CA . ALA B 1 47 ? 7.875 23.109 -1.631 1 98.69 47 ALA B CA 1
ATOM 1465 C C . ALA B 1 47 ? 8.18 23.984 -2.844 1 98.69 47 ALA B C 1
ATOM 1467 O O . ALA B 1 47 ? 8.438 25.188 -2.707 1 98.69 47 ALA B O 1
ATOM 1468 N N . SER B 1 48 ? 8.109 23.406 -3.982 1 98.56 48 SER B N 1
ATOM 1469 C CA . SER B 1 48 ? 8.352 24.141 -5.215 1 98.56 48 SER B CA 1
ATOM 1470 C C . SER B 1 48 ? 7.297 25.234 -5.422 1 98.56 48 SER B C 1
ATOM 1472 O O . SER B 1 48 ? 7.629 26.359 -5.781 1 98.56 48 SER B O 1
ATOM 1474 N N . LYS B 1 49 ? 6.047 24.922 -5.133 1 98.5 49 LYS B N 1
ATOM 1475 C CA . LYS B 1 49 ? 4.957 25.875 -5.301 1 98.5 49 LYS B CA 1
ATOM 1476 C C . LYS B 1 49 ? 5.051 27 -4.273 1 98.5 49 LYS B C 1
ATOM 1478 O O . LYS B 1 49 ? 4.863 28.172 -4.609 1 98.5 49 LYS B O 1
ATOM 1483 N N . VAL B 1 50 ? 5.434 26.688 -3.064 1 98.44 50 VAL B N 1
ATOM 1484 C CA . VAL B 1 50 ? 5.59 27.672 -2 1 98.44 50 VAL B CA 1
ATOM 1485 C C . VAL B 1 50 ? 6.766 28.594 -2.32 1 98.44 50 VAL B C 1
ATOM 1487 O O . VAL B 1 50 ? 6.668 29.812 -2.164 1 98.44 50 VAL B O 1
ATOM 1490 N N . SER B 1 51 ? 7.828 28 -2.834 1 97.88 51 SER B N 1
ATOM 1491 C CA . SER B 1 51 ? 9.016 28.766 -3.197 1 97.88 51 SER B CA 1
ATOM 1492 C C . SER B 1 51 ? 8.727 29.703 -4.355 1 97.88 51 SER B C 1
ATOM 1494 O O . SER B 1 51 ? 9.234 30.828 -4.387 1 97.88 51 SER B O 1
ATOM 1496 N N . ALA B 1 52 ? 7.883 29.266 -5.242 1 97.62 52 ALA B N 1
ATOM 1497 C CA . ALA B 1 52 ? 7.566 30.047 -6.441 1 97.62 52 ALA B CA 1
ATOM 1498 C C . ALA B 1 52 ? 6.77 31.297 -6.086 1 97.62 52 ALA B C 1
ATOM 1500 O O . ALA B 1 52 ? 6.918 32.344 -6.73 1 97.62 52 ALA B O 1
ATOM 1501 N N . VAL B 1 53 ? 5.965 31.266 -5.07 1 96.12 53 VAL B N 1
ATOM 1502 C CA . VAL B 1 53 ? 5.09 32.375 -4.691 1 96.12 53 VAL B CA 1
ATOM 1503 C C . VAL B 1 53 ? 5.922 33.5 -4.109 1 96.12 53 VAL B C 1
ATOM 1505 O O . VAL B 1 53 ? 5.668 34.688 -4.398 1 96.12 53 VAL B O 1
ATOM 1508 N N . SER B 1 54 ? 6.957 33.281 -3.326 1 93.56 54 SER B N 1
ATOM 1509 C CA . SER B 1 54 ? 7.742 34.312 -2.65 1 93.56 54 SER B CA 1
ATOM 1510 C C . SER B 1 54 ? 9.094 34.531 -3.322 1 93.56 54 SER B C 1
ATOM 1512 O O . SER B 1 54 ? 9.742 35.562 -3.141 1 93.56 54 SER B O 1
ATOM 1514 N N . GLY B 1 55 ? 9.586 33.562 -4.07 1 95.12 55 GLY B N 1
ATOM 1515 C CA . GLY B 1 55 ? 10.922 33.594 -4.645 1 95.12 55 GLY B CA 1
ATOM 1516 C C . GLY B 1 55 ? 12 33.125 -3.701 1 95.12 55 GLY B C 1
ATOM 1517 O O . GLY B 1 55 ? 13.188 33.125 -4.039 1 95.12 55 GLY B O 1
ATOM 1518 N N . VAL B 1 56 ? 11.562 32.719 -2.457 1 96.06 56 VAL B N 1
ATOM 1519 C CA . VAL B 1 56 ? 12.492 32.125 -1.483 1 96.06 56 VAL B CA 1
ATOM 1520 C C . VAL B 1 56 ? 12.523 30.625 -1.631 1 96.06 56 VAL B C 1
ATOM 1522 O O . VAL B 1 56 ? 11.477 29.969 -1.608 1 96.06 56 VAL B O 1
ATOM 1525 N N . GLU B 1 57 ? 13.727 30.125 -1.89 1 95.62 57 GLU B N 1
ATOM 1526 C CA . GLU B 1 57 ? 13.852 28.672 -2.059 1 95.62 57 GLU B CA 1
ATOM 1527 C C . GLU B 1 57 ? 13.711 27.953 -0.725 1 95.62 57 GLU B C 1
ATOM 1529 O O . GLU B 1 57 ? 14.492 28.172 0.199 1 95.62 57 GLU B O 1
ATOM 1534 N N . ARG B 1 58 ? 12.672 27.047 -0.664 1 96.62 58 ARG B N 1
ATOM 1535 C CA . ARG B 1 58 ? 12.422 26.25 0.529 1 96.62 58 ARG B CA 1
ATOM 1536 C C . ARG B 1 58 ? 12.547 24.766 0.219 1 96.62 58 ARG B C 1
ATOM 1538 O O . ARG B 1 58 ? 12.109 24.297 -0.839 1 96.62 58 ARG B O 1
ATOM 1545 N N . LEU B 1 59 ? 13.125 24.016 1.187 1 97.25 59 LEU B N 1
ATOM 1546 C CA . LEU B 1 59 ? 13.25 22.562 1.047 1 97.25 59 LEU B CA 1
ATOM 1547 C C . LEU B 1 59 ? 11.969 21.859 1.493 1 97.25 59 LEU B C 1
ATOM 1549 O O . LEU B 1 59 ? 11.242 22.375 2.35 1 97.25 59 LEU B O 1
ATOM 1553 N N . ALA B 1 60 ? 11.797 20.703 0.926 1 98.31 60 ALA B N 1
ATOM 1554 C CA . ALA B 1 60 ? 10.625 19.906 1.257 1 98.31 60 ALA B CA 1
ATOM 1555 C C . ALA B 1 60 ? 10.531 19.656 2.76 1 98.31 60 ALA B C 1
ATOM 1557 O O . ALA B 1 60 ? 9.461 19.766 3.352 1 98.31 60 ALA B O 1
ATOM 1558 N N . GLU B 1 61 ? 11.648 19.359 3.367 1 97.75 61 GLU B N 1
ATOM 1559 C CA . GLU B 1 61 ? 11.672 19.047 4.793 1 97.75 61 GLU B CA 1
ATOM 1560 C C . GLU B 1 61 ? 11.258 20.25 5.629 1 97.75 61 GLU B C 1
ATOM 1562 O O . GLU B 1 61 ? 10.562 20.109 6.637 1 97.75 61 GLU B O 1
ATOM 1567 N N . ASP B 1 62 ? 11.672 21.375 5.195 1 97.62 62 ASP B N 1
ATOM 1568 C CA . ASP B 1 62 ? 11.344 22.609 5.91 1 97.62 62 ASP B CA 1
ATOM 1569 C C . ASP B 1 62 ? 9.852 22.922 5.805 1 97.62 62 ASP B C 1
ATOM 1571 O O . ASP B 1 62 ? 9.227 23.328 6.789 1 97.62 62 ASP B O 1
ATOM 1575 N N . VAL B 1 63 ? 9.344 22.734 4.617 1 98.38 63 VAL B N 1
ATOM 1576 C CA . VAL B 1 63 ? 7.938 23.031 4.371 1 98.38 63 VAL B CA 1
ATOM 1577 C C . VAL B 1 63 ? 7.059 22.047 5.148 1 98.38 63 VAL B C 1
ATOM 1579 O O . VAL B 1 63 ? 6.059 22.453 5.75 1 98.38 63 VAL B O 1
ATOM 1582 N N . LYS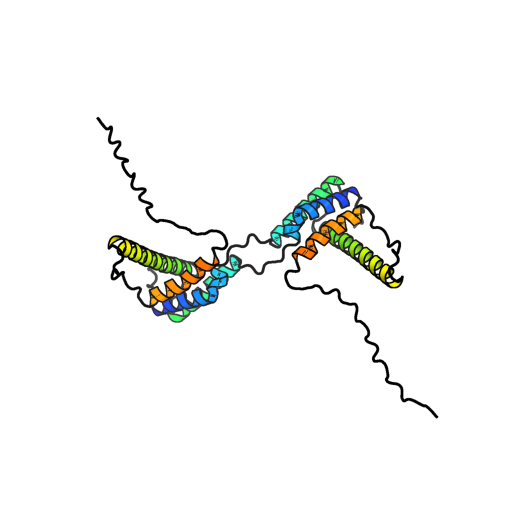 B 1 64 ? 7.469 20.859 5.133 1 98 64 LYS B N 1
ATOM 1583 C CA . LYS B 1 64 ? 6.773 19.844 5.918 1 98 64 LYS B CA 1
ATOM 1584 C C . LYS B 1 64 ? 6.789 20.188 7.402 1 98 64 LYS B C 1
ATOM 1586 O O . LYS B 1 64 ? 5.77 20.062 8.086 1 98 64 LYS B O 1
ATOM 1591 N N . LYS B 1 65 ? 7.91 20.562 7.887 1 97.94 65 LYS B N 1
ATOM 1592 C CA . LYS B 1 65 ? 8.047 20.969 9.281 1 97.94 65 LYS B CA 1
ATOM 1593 C C . LYS B 1 65 ? 7.145 22.156 9.609 1 97.94 65 LYS B C 1
ATOM 1595 O O . LYS B 1 65 ? 6.523 22.188 10.672 1 97.94 65 LYS B O 1
ATOM 1600 N N . LYS B 1 66 ? 7.117 23.141 8.742 1 97.94 66 LYS B N 1
ATOM 1601 C CA . LYS B 1 66 ? 6.25 24.297 8.93 1 97.94 66 LYS B CA 1
ATOM 1602 C C . LYS B 1 66 ? 4.789 23.875 9.062 1 97.94 66 LYS B C 1
ATOM 1604 O O . LYS B 1 66 ? 4.078 24.328 9.953 1 97.94 66 LYS B O 1
ATOM 1609 N N . TRP B 1 67 ? 4.383 22.922 8.195 1 97.62 67 TRP B N 1
ATOM 1610 C CA . TRP B 1 67 ? 3.025 22.391 8.258 1 97.62 67 TRP B CA 1
ATOM 1611 C C . TRP B 1 67 ? 2.756 21.734 9.609 1 97.62 67 TRP B C 1
ATOM 1613 O O . TRP B 1 67 ? 1.729 22 10.242 1 97.62 67 TRP B O 1
ATOM 1623 N N . ARG B 1 68 ? 3.658 20.969 9.969 1 96.69 68 ARG B N 1
ATOM 1624 C CA . ARG B 1 68 ? 3.516 20.281 11.25 1 96.69 68 ARG B CA 1
ATOM 1625 C C . ARG B 1 68 ? 3.348 21.297 12.383 1 96.69 68 ARG B C 1
ATOM 1627 O O . ARG B 1 68 ? 2.467 21.125 13.234 1 96.69 68 ARG B O 1
ATOM 1634 N N . ASN B 1 69 ? 4.16 22.328 12.344 1 97.06 69 ASN B N 1
ATOM 1635 C CA . ASN B 1 69 ? 4.129 23.344 13.391 1 97.06 69 ASN B CA 1
ATOM 1636 C C . ASN B 1 69 ? 2.799 24.094 13.398 1 97.06 69 ASN B C 1
ATOM 1638 O O . ASN B 1 69 ? 2.184 24.266 14.453 1 97.06 69 ASN B O 1
ATOM 1642 N N . ILE B 1 70 ? 2.35 24.531 12.203 1 96.5 70 ILE B N 1
ATOM 1643 C CA . ILE B 1 70 ? 1.151 25.359 12.172 1 96.5 70 ILE B CA 1
ATOM 1644 C C . ILE B 1 70 ? -0.076 24.516 12.484 1 96.5 70 ILE B C 1
ATOM 1646 O O . ILE B 1 70 ? -1.035 24.984 13.094 1 96.5 70 ILE B O 1
ATOM 1650 N N . SER B 1 71 ? -0.022 23.297 12.094 1 95.69 71 SER B N 1
ATOM 1651 C CA . SER B 1 71 ? -1.115 22.391 12.43 1 95.69 71 SER B CA 1
ATOM 1652 C C . SER B 1 71 ? -1.16 22.125 13.922 1 95.69 71 SER B C 1
ATOM 1654 O O . SER B 1 71 ? -2.23 22.156 14.539 1 95.69 71 SER B O 1
ATOM 1656 N N . SER B 1 72 ? -0.02 21.891 14.492 1 96 72 SER B N 1
ATOM 1657 C CA . SER B 1 72 ? 0.057 21.609 15.93 1 96 72 SER B CA 1
ATOM 1658 C C . SER B 1 72 ? -0.365 22.828 16.75 1 96 72 SER B C 1
ATOM 1660 O O . SER B 1 72 ? -1.086 22.688 17.734 1 96 72 SER B O 1
ATOM 1662 N N . ASP B 1 73 ? 0.097 23.938 16.359 1 95.25 73 ASP B N 1
ATOM 1663 C CA . ASP B 1 73 ? -0.246 25.172 17.047 1 95.25 73 ASP B CA 1
ATOM 1664 C C . ASP B 1 73 ? -1.752 25.422 17.016 1 95.25 73 ASP B C 1
ATOM 1666 O O . ASP B 1 73 ? -2.34 25.859 18 1 95.25 73 ASP B O 1
ATOM 1670 N N . THR B 1 74 ? -2.314 25.219 15.883 1 93.94 74 THR B N 1
ATOM 1671 C CA . THR B 1 74 ? -3.752 25.406 15.727 1 93.94 74 THR B CA 1
ATOM 1672 C C . THR B 1 74 ? -4.523 24.422 16.625 1 93.94 74 THR B C 1
ATOM 1674 O O . THR B 1 74 ? -5.492 24.812 17.281 1 93.94 74 THR B O 1
ATOM 1677 N N . LYS B 1 75 ? -4.039 23.25 16.672 1 92.31 75 LYS B N 1
ATOM 1678 C CA . LYS B 1 75 ? -4.668 22.25 17.531 1 92.31 75 LYS B CA 1
ATOM 1679 C C . LYS B 1 75 ? -4.566 22.641 19 1 92.31 75 LYS B C 1
ATOM 1681 O O . LYS B 1 75 ? -5.527 22.5 19.75 1 92.31 75 LYS B O 1
ATOM 1686 N N . LYS B 1 76 ? -3.438 23.078 19.344 1 93.19 76 LYS B N 1
ATOM 1687 C CA . LYS B 1 76 ? -3.217 23.516 20.734 1 93.19 76 LYS B CA 1
ATOM 1688 C C . LYS B 1 76 ? -4.148 24.672 21.094 1 93.19 76 LYS B C 1
ATOM 1690 O O . LYS B 1 76 ? -4.703 24.703 22.188 1 93.19 76 LYS B O 1
ATOM 1695 N N . LYS B 1 77 ? -4.254 25.594 20.219 1 92.31 77 LYS B N 1
ATOM 1696 C CA . LYS B 1 77 ? -5.145 26.719 20.438 1 92.31 77 LYS B CA 1
ATOM 1697 C C . LYS B 1 77 ? -6.586 26.266 20.641 1 92.31 77 LYS B C 1
ATOM 1699 O O . LYS B 1 77 ? -7.277 26.75 21.531 1 92.31 77 LYS B O 1
ATOM 1704 N N . LEU B 1 78 ? -6.973 25.359 19.797 1 88.62 78 LEU B N 1
ATOM 1705 C CA . LEU B 1 78 ? -8.328 24.828 19.891 1 88.62 78 LEU B CA 1
ATOM 1706 C C . LEU B 1 78 ? -8.531 24.062 21.188 1 88.62 78 LEU B C 1
ATOM 1708 O O . LEU B 1 78 ? -9.578 24.188 21.828 1 88.62 78 LEU B O 1
ATOM 1712 N N . SER B 1 79 ? -7.559 23.312 21.547 1 89.88 79 SER B N 1
ATOM 1713 C CA . SER B 1 79 ? -7.629 22.531 22.781 1 89.88 79 SER B CA 1
ATOM 1714 C C . SER B 1 79 ? -7.699 23.453 24 1 89.88 79 SER B C 1
ATOM 1716 O O . SER B 1 79 ? -8.477 23.203 24.938 1 89.88 79 SER B O 1
ATOM 1718 N N . SER B 1 80 ? -6.918 24.453 23.984 1 88.88 80 SER B N 1
ATOM 1719 C CA . SER B 1 80 ? -6.918 25.438 25.078 1 88.88 80 SER B CA 1
ATOM 1720 C C . SER B 1 80 ? -8.266 26.141 25.188 1 88.88 80 SER B C 1
ATOM 1722 O O . SER B 1 80 ? -8.766 26.375 26.281 1 88.88 80 SER B O 1
ATOM 1724 N N . ALA B 1 81 ? -8.789 26.531 24.031 1 84.94 81 ALA B N 1
ATOM 1725 C CA . ALA B 1 81 ? -10.094 27.188 24 1 84.94 81 ALA B CA 1
ATOM 1726 C C . ALA B 1 81 ? -11.172 26.281 24.594 1 84.94 81 ALA B C 1
ATOM 1728 O O . ALA B 1 81 ? -12.039 26.75 25.344 1 84.94 81 ALA B O 1
ATOM 1729 N N . ARG B 1 82 ? -11.062 25.047 24.297 1 85 82 ARG B N 1
ATOM 1730 C CA . ARG B 1 82 ? -12.031 24.078 24.797 1 85 82 ARG B CA 1
ATOM 1731 C C . ARG B 1 82 ? -11.875 23.891 26.312 1 85 82 ARG B C 1
ATOM 1733 O O . ARG B 1 82 ? -12.875 23.781 27.031 1 85 82 ARG B O 1
ATOM 1740 N N . LYS B 1 83 ? -10.734 23.812 26.734 1 86.62 83 LYS B N 1
ATOM 1741 C CA . LYS B 1 83 ? -10.453 23.656 28.156 1 86.62 83 LYS B CA 1
ATOM 1742 C C . LYS B 1 83 ? -10.992 24.844 28.953 1 86.62 83 LYS B C 1
ATOM 1744 O O . LYS B 1 83 ? -11.562 24.672 30.031 1 86.62 83 LYS B O 1
ATOM 1749 N N . GLU B 1 84 ? -10.75 26.016 28.453 1 85.62 84 GLU B N 1
ATOM 1750 C CA . GLU B 1 84 ? -11.227 27.219 29.094 1 85.62 84 GLU B CA 1
ATOM 1751 C C . GLU B 1 84 ? -12.75 27.266 29.125 1 85.62 84 GLU B C 1
ATOM 1753 O O . GLU B 1 84 ? -13.344 27.688 30.125 1 85.62 84 GLU B O 1
ATOM 1758 N N . ALA B 1 85 ? -13.391 26.859 28.062 1 82.56 85 ALA B N 1
ATOM 1759 C CA . ALA B 1 85 ? -14.844 26.828 27.984 1 82.56 85 ALA B CA 1
ATOM 1760 C C . ALA B 1 85 ? -15.43 25.875 29.016 1 82.56 85 ALA B C 1
ATOM 1762 O O . ALA B 1 85 ? -16.469 26.156 29.625 1 82.56 85 ALA B O 1
ATOM 1763 N N . ARG B 1 86 ? -14.719 24.844 29.219 1 83.75 86 ARG B N 1
ATOM 1764 C CA . ARG B 1 86 ? -15.18 23.844 30.188 1 83.75 86 ARG B CA 1
ATOM 1765 C C . ARG B 1 86 ? -15.055 24.359 31.609 1 83.75 86 ARG B C 1
ATOM 1767 O O . ARG B 1 86 ? -15.852 24 32.469 1 83.75 86 ARG B O 1
ATOM 1774 N N . LYS B 1 87 ? -14.086 25.094 31.859 1 83.62 87 LYS B N 1
ATOM 1775 C CA . LYS B 1 87 ? -13.867 25.656 33.188 1 83.62 87 LYS B CA 1
ATOM 1776 C C . LYS B 1 87 ? -14.945 26.672 33.562 1 83.62 87 LYS B C 1
ATOM 1778 O O . LYS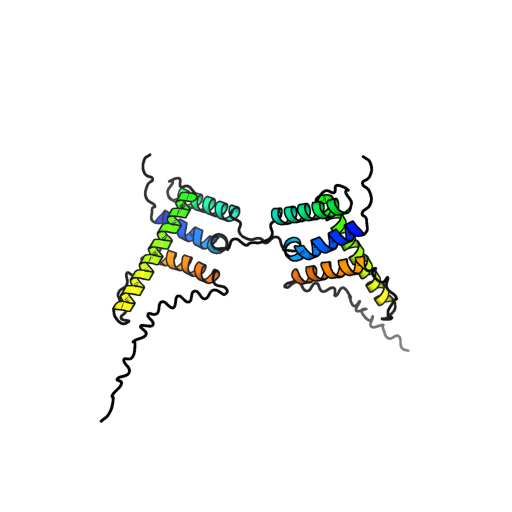 B 1 87 ? -15.344 26.781 34.719 1 83.62 87 LYS B O 1
ATOM 1783 N N . ILE B 1 88 ? -15.414 27.453 32.625 1 74.44 88 ILE B N 1
ATOM 1784 C CA . ILE B 1 88 ? -16.344 28.547 32.938 1 74.44 88 ILE B CA 1
ATOM 1785 C C . ILE B 1 88 ? -17.766 28.031 32.875 1 74.44 88 ILE B C 1
ATOM 1787 O O . ILE B 1 88 ? -18.719 28.781 33.156 1 74.44 88 ILE B O 1
ATOM 1791 N N . GLY B 1 89 ? -18.141 26.688 33.125 1 63.69 89 GLY B N 1
ATOM 1792 C CA . GLY B 1 89 ? -19.484 26.172 33.219 1 63.69 89 GLY B CA 1
ATOM 1793 C C . GLY B 1 89 ? -20.312 26.406 31.984 1 63.69 89 GLY B C 1
ATOM 1794 O O . GLY B 1 89 ? -21.531 26.578 32.062 1 63.69 89 GLY B O 1
ATOM 1795 N N . GLY B 1 90 ? -19.906 26.328 30.781 1 58.69 90 GLY B N 1
ATOM 1796 C CA . GLY B 1 90 ? -20.609 26.25 29.5 1 58.69 90 GLY B CA 1
ATOM 1797 C C . GLY B 1 90 ? -20.703 27.578 28.781 1 58.69 90 GLY B C 1
ATOM 1798 O O . GLY B 1 90 ? -21.391 27.703 27.766 1 58.69 90 GLY B O 1
ATOM 1799 N N . GLY B 1 91 ? -20.422 28.672 29.625 1 52.88 91 GLY B N 1
ATOM 1800 C CA . GLY B 1 91 ? -20.578 29.922 28.891 1 52.88 91 GLY B CA 1
ATOM 1801 C C . GLY B 1 91 ? -19.547 30.094 27.781 1 52.88 91 GLY B C 1
ATOM 1802 O O . GLY B 1 91 ? -18.516 29.438 27.797 1 52.88 91 GLY B O 1
ATOM 1803 N N . VAL B 1 92 ? -20.109 30.422 26.641 1 52.22 92 VAL B N 1
ATOM 1804 C CA . VAL B 1 92 ? -19.359 30.672 25.406 1 52.22 92 VAL B CA 1
ATOM 1805 C C . VAL B 1 92 ? -18.062 31.406 25.719 1 52.22 92 VAL B C 1
ATOM 1807 O O . VAL B 1 92 ? -18.094 32.531 26.219 1 52.22 92 VAL B O 1
ATOM 1810 N N . SER B 1 93 ? -17.281 30.859 26.594 1 53.22 93 SER B N 1
ATOM 1811 C CA . SER B 1 93 ? -16.016 31.594 26.688 1 53.22 93 SER B CA 1
ATOM 1812 C C . SER B 1 93 ? -15.57 32.094 25.328 1 53.22 93 SER B C 1
ATOM 1814 O O . SER B 1 93 ? -15.906 31.516 24.297 1 53.22 93 SER B O 1
ATOM 1816 N N . ALA B 1 94 ? -15.453 33.438 25.109 1 52.78 94 ALA B N 1
ATOM 1817 C CA . ALA B 1 94 ? -14.836 34.062 23.953 1 52.78 94 ALA B CA 1
ATOM 1818 C C . ALA B 1 94 ? -13.57 33.344 23.531 1 52.78 94 ALA B C 1
ATOM 1820 O O . ALA B 1 94 ? -12.477 33.625 24.031 1 52.78 94 ALA B O 1
ATOM 1821 N N . GLY B 1 95 ? -13.5 32.031 23.672 1 53.88 95 GLY B N 1
ATOM 1822 C CA . GLY B 1 95 ? -12.297 31.328 23.25 1 53.88 95 GLY B CA 1
ATOM 1823 C C . GLY B 1 95 ? -11.617 31.969 22.062 1 53.88 95 GLY B C 1
ATOM 1824 O O . GLY B 1 95 ? -12.219 32.781 21.344 1 53.88 95 GLY B O 1
ATOM 1825 N N . GLU B 1 96 ? -10.312 32.125 22.141 1 65.62 96 GLU B N 1
ATOM 1826 C CA . GLU B 1 96 ? -9.531 32.75 21.078 1 65.62 96 GLU B CA 1
ATOM 1827 C C . GLU B 1 96 ? -10.031 32.312 19.703 1 65.62 96 GLU B C 1
ATOM 1829 O O . GLU B 1 96 ? -10.125 31.109 19.422 1 65.62 96 GLU B O 1
ATOM 1834 N N . GLU B 1 97 ? -10.883 33.125 19.109 1 79.62 97 GLU B N 1
ATOM 1835 C CA . GLU B 1 97 ? -11.391 32.875 17.75 1 79.62 97 GLU B CA 1
ATOM 1836 C C . GLU B 1 97 ? -10.25 32.656 16.766 1 79.62 97 GLU B C 1
ATOM 1838 O O . GLU B 1 97 ? -9.258 33.375 16.781 1 79.62 97 GLU B O 1
ATOM 1843 N N . LEU B 1 98 ? -10.234 31.516 16.156 1 87.88 98 LEU B N 1
ATOM 1844 C CA . LEU B 1 98 ? -9.258 31.234 15.109 1 87.88 98 LEU B CA 1
ATOM 1845 C C . LEU B 1 98 ? -9.273 32.312 14.047 1 87.88 98 LEU B C 1
ATOM 1847 O O . LEU B 1 98 ? -10.336 32.812 13.672 1 87.88 98 LEU B O 1
ATOM 1851 N N . ASN B 1 99 ? -8.094 32.844 13.75 1 91 99 ASN B N 1
ATOM 1852 C CA . ASN B 1 99 ? -8.023 33.719 12.586 1 91 99 ASN B CA 1
ATOM 1853 C C . ASN B 1 99 ? -8.352 32.969 11.297 1 91 99 ASN B C 1
ATOM 1855 O O . ASN B 1 99 ? -8.438 31.734 11.289 1 91 99 ASN B O 1
ATOM 1859 N N . PRO B 1 100 ? -8.625 33.625 10.281 1 91.19 100 PRO B N 1
ATOM 1860 C CA . PRO B 1 100 ? -9.055 33 9.023 1 91.19 100 PRO B CA 1
ATOM 1861 C C . PRO B 1 100 ? -8.094 31.891 8.562 1 91.19 100 PRO B C 1
ATOM 1863 O O . PRO B 1 100 ? -8.539 30.844 8.086 1 91.19 100 PRO B O 1
ATOM 1866 N N . ILE B 1 101 ? -6.812 32.031 8.711 1 91.94 101 ILE B N 1
ATOM 1867 C CA . ILE B 1 101 ? -5.809 31.078 8.305 1 91.94 101 ILE B CA 1
ATOM 1868 C C . ILE B 1 101 ? -5.898 29.828 9.195 1 91.94 101 ILE B C 1
ATOM 1870 O O . ILE B 1 101 ? -5.855 28.703 8.703 1 91.94 101 ILE B O 1
ATOM 1874 N N . GLU B 1 102 ? -6.059 30.094 10.461 1 92.94 102 GLU B N 1
ATOM 1875 C CA . GLU B 1 102 ? -6.18 29 11.414 1 92.94 102 GLU B CA 1
ATOM 1876 C C . GLU B 1 102 ? -7.453 28.188 11.164 1 92.94 102 GLU B C 1
ATOM 1878 O O . GLU B 1 102 ? -7.469 26.969 11.344 1 92.94 102 GLU B O 1
ATOM 1883 N N . HIS B 1 103 ? -8.453 28.922 10.75 1 92.81 103 HIS B N 1
ATOM 1884 C CA . HIS B 1 103 ? -9.688 28.234 10.414 1 92.81 103 HIS B CA 1
ATOM 1885 C C . HIS B 1 103 ? -9.484 27.281 9.242 1 92.81 103 HIS B C 1
ATOM 1887 O O . HIS B 1 103 ? -9.984 26.141 9.266 1 92.81 103 HIS B O 1
ATOM 1893 N N . LYS B 1 104 ? -8.797 27.719 8.273 1 92.69 104 LYS B N 1
ATOM 1894 C CA . LYS B 1 104 ? -8.508 26.875 7.117 1 92.69 104 LYS B CA 1
ATOM 1895 C C . LYS B 1 104 ? -7.676 25.656 7.512 1 92.69 104 LYS B C 1
ATOM 1897 O O . LYS B 1 104 ? -7.902 24.547 7.012 1 92.69 104 LYS B O 1
ATOM 1902 N N . ILE B 1 105 ? -6.754 25.859 8.359 1 94.19 105 ILE B N 1
ATOM 1903 C CA . ILE B 1 105 ? -5.902 24.781 8.859 1 94.19 105 ILE B CA 1
ATOM 1904 C C . ILE B 1 105 ? -6.758 23.75 9.586 1 94.19 105 ILE B C 1
ATOM 1906 O O . ILE B 1 105 ? -6.645 22.547 9.32 1 94.19 105 ILE B O 1
ATOM 1910 N N . ASP B 1 106 ? -7.645 24.203 10.508 1 91.88 106 ASP B N 1
ATOM 1911 C CA . ASP B 1 106 ? -8.516 23.312 11.266 1 91.88 106 ASP B CA 1
ATOM 1912 C C . ASP B 1 106 ? -9.391 22.484 10.336 1 91.88 106 ASP B C 1
ATOM 1914 O O . ASP B 1 106 ? -9.57 21.281 10.555 1 91.88 106 ASP B O 1
ATOM 1918 N N . GLU B 1 107 ? -9.891 23.094 9.242 1 90.31 107 GLU B N 1
ATOM 1919 C CA . GLU B 1 107 ? -10.703 22.391 8.258 1 90.31 107 GLU B CA 1
ATOM 1920 C C . GLU B 1 107 ? -9.914 21.297 7.562 1 90.31 107 GLU B C 1
ATOM 1922 O O . GLU B 1 107 ? -10.43 20.203 7.324 1 90.31 107 GLU B O 1
ATOM 1927 N N . THR B 1 108 ? -8.703 21.516 7.277 1 91.12 108 THR B N 1
ATOM 1928 C CA . THR B 1 108 ? -7.852 20.578 6.559 1 91.12 108 THR B CA 1
ATOM 1929 C C . THR B 1 108 ? -7.461 19.406 7.457 1 91.12 108 THR B C 1
ATOM 1931 O O . THR B 1 108 ? -7.457 18.25 7.016 1 91.12 108 THR B O 1
ATOM 1934 N N . ILE B 1 109 ? -7.172 19.688 8.711 1 89.19 109 ILE B N 1
ATOM 1935 C CA . ILE B 1 109 ? -6.762 18.656 9.656 1 89.19 109 ILE B CA 1
ATOM 1936 C C . ILE B 1 109 ? -7.965 17.781 10.016 1 89.19 109 ILE B C 1
ATOM 1938 O O . ILE B 1 109 ? -7.832 16.562 10.164 1 89.19 109 ILE B O 1
ATOM 1942 N N . GLY B 1 110 ? -9.07 18.375 10.359 1 82.69 110 GLY B N 1
ATOM 1943 C CA . GLY B 1 110 ? -10.281 17.656 10.727 1 82.69 110 GLY B CA 1
ATOM 1944 C C . GLY B 1 110 ? -10.703 16.625 9.703 1 82.69 110 GLY B C 1
ATOM 1945 O O . GLY B 1 110 ? -11.203 15.562 10.055 1 82.69 110 GLY B O 1
ATOM 1946 N N . GLN B 1 111 ? -10.477 16.875 8.57 1 70.19 111 GLN B N 1
ATOM 1947 C CA . GLN B 1 111 ? -10.82 15.945 7.496 1 70.19 111 GLN B CA 1
ATOM 1948 C C . GLN B 1 111 ? -9.898 14.734 7.496 1 70.19 111 GLN B C 1
ATOM 1950 O O . GLN B 1 111 ? -10.305 13.633 7.125 1 70.19 111 GLN B O 1
ATOM 1955 N N . THR B 1 112 ? -8.688 14.859 8.117 1 64.56 112 THR B N 1
ATOM 1956 C CA . THR B 1 112 ? -7.688 13.805 8.203 1 64.56 112 THR B CA 1
ATOM 1957 C C . THR B 1 112 ? -8 12.852 9.352 1 64.56 112 THR B C 1
ATOM 1959 O O . THR B 1 112 ? -7.844 11.633 9.219 1 64.56 112 THR B O 1
ATOM 1962 N N . ALA B 1 113 ? -8.266 13.352 10.547 1 58.72 113 ALA B N 1
ATOM 1963 C CA . ALA B 1 113 ? -8.562 12.555 11.734 1 58.72 113 ALA B CA 1
ATOM 1964 C C . ALA B 1 113 ? -9.742 11.625 11.492 1 58.72 113 ALA B C 1
ATOM 1966 O O . ALA B 1 113 ? -9.773 10.508 12.008 1 58.72 113 ALA B O 1
ATOM 1967 N N . ILE B 1 114 ? -10.609 12.055 10.758 1 54 114 ILE B N 1
ATOM 1968 C CA . ILE B 1 114 ? -11.781 11.227 10.469 1 54 114 ILE B CA 1
ATOM 1969 C C . ILE B 1 114 ? -11.375 10.055 9.578 1 54 114 ILE B C 1
ATOM 1971 O O . ILE B 1 114 ? -11.961 8.969 9.656 1 54 114 ILE B O 1
ATOM 1975 N N . GLN B 1 115 ? -10.406 10.227 8.891 1 50.97 115 GLN B N 1
ATOM 1976 C CA . GLN B 1 115 ? -10.07 9.148 7.965 1 50.97 115 GLN B CA 1
ATOM 1977 C C . GLN B 1 115 ? -9.234 8.078 8.656 1 50.97 115 GLN B C 1
ATOM 1979 O O . GLN B 1 115 ? -9.227 6.918 8.234 1 50.97 115 GLN B O 1
ATOM 1984 N N . GLY B 1 116 ? -8.578 8.422 9.688 1 46.25 116 GLY B N 1
ATOM 1985 C CA . GLY B 1 116 ? -7.738 7.426 10.336 1 46.25 116 GLY B CA 1
ATOM 1986 C C . GLY B 1 116 ? -8.516 6.5 11.258 1 46.25 116 GLY B C 1
ATOM 1987 O O . GLY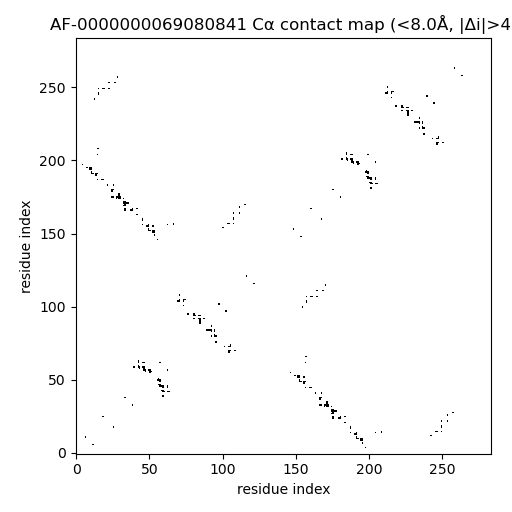 B 1 116 ? -7.941 5.586 11.852 1 46.25 116 GLY B O 1
ATOM 1988 N N . ILE B 1 117 ? -9.586 6.965 12 1 40.19 117 ILE B N 1
ATOM 1989 C CA . ILE B 1 117 ? -10.188 6.059 12.969 1 40.19 117 ILE B CA 1
ATOM 1990 C C . ILE B 1 117 ? -11.031 5.012 12.25 1 40.19 117 ILE B C 1
ATOM 1992 O O . ILE B 1 117 ? -12.125 5.312 11.773 1 40.19 117 ILE B O 1
ATOM 1996 N N . PRO B 1 118 ? -10.672 4.156 11.516 1 39.03 118 PRO B N 1
ATOM 1997 C CA . PRO B 1 118 ? -11.812 3.234 11.578 1 39.03 118 PRO B CA 1
ATOM 1998 C C . PRO B 1 118 ? -12.328 3.031 13 1 39.03 118 PRO B C 1
ATOM 2000 O O . PRO B 1 118 ? -13.523 3.205 13.258 1 39.03 118 PRO B O 1
ATOM 2003 N N . GLY B 1 119 ? -11.93 1.76 13.797 1 35.75 119 GLY B N 1
ATOM 2004 C CA . GLY B 1 119 ? -12.32 1.234 15.094 1 35.75 119 GLY B CA 1
ATOM 2005 C C . GLY B 1 119 ? -11.945 2.148 16.25 1 35.75 119 GLY B C 1
ATOM 2006 O O . GLY B 1 119 ? -12.25 1.855 17.406 1 35.75 119 GLY B O 1
ATOM 2007 N N . GLY B 1 120 ? -10.844 2.77 16.172 1 32.84 120 GLY B N 1
ATOM 2008 C CA . GLY B 1 120 ? -10.43 3.312 17.453 1 32.84 120 GLY B CA 1
ATOM 2009 C C . GLY B 1 120 ? -11.141 4.598 17.812 1 32.84 120 GLY B C 1
ATOM 2010 O O . GLY B 1 120 ? -11.188 5.539 17.016 1 32.84 120 GLY B O 1
ATOM 2011 N N . TYR B 1 121 ? -12.367 4.441 18.422 1 30.94 121 TYR B N 1
ATOM 2012 C CA . TYR B 1 121 ? -12.977 5.547 19.141 1 30.94 121 TYR B CA 1
ATOM 2013 C C . TYR B 1 121 ? -11.922 6.406 19.828 1 30.94 121 TYR B C 1
ATOM 2015 O O . TYR B 1 121 ? -11.141 5.91 20.641 1 30.94 121 TYR B O 1
ATOM 2023 N N . ASP B 1 122 ? -11.242 7.184 19.281 1 30.75 122 ASP B N 1
ATOM 2024 C CA . ASP B 1 122 ? -10.508 8.133 20.109 1 30.75 122 ASP B CA 1
ATOM 2025 C C . ASP B 1 122 ? -11.43 8.789 21.141 1 30.75 122 ASP B C 1
ATOM 2027 O O . ASP B 1 122 ? -12.273 9.617 20.781 1 30.75 122 ASP B O 1
ATOM 2031 N N . SER B 1 123 ? -12 7.898 22.141 1 31.78 123 SER B N 1
ATOM 2032 C CA . SER B 1 123 ? -12.656 8.414 23.328 1 31.78 123 SER B CA 1
ATOM 2033 C C . SER B 1 123 ? -11.859 9.547 23.953 1 31.78 123 SER B C 1
ATOM 2035 O O . SER B 1 123 ? -10.766 9.328 24.484 1 31.78 123 SER B O 1
ATOM 2037 N N . ALA B 1 124 ? -11.82 10.648 23.484 1 30.81 124 ALA B N 1
ATOM 2038 C CA . ALA B 1 124 ? -11.469 11.758 24.375 1 30.81 124 ALA B CA 1
ATOM 2039 C C . ALA B 1 124 ? -12.297 11.734 25.656 1 30.81 124 ALA B C 1
ATOM 2041 O O . ALA B 1 124 ? -12.398 12.742 26.359 1 30.81 124 ALA B O 1
ATOM 2042 N N . ASP B 1 125 ? -12.875 10.477 26.062 1 31.06 125 ASP B N 1
ATOM 2043 C CA . ASP B 1 125 ? -13.547 10.617 27.344 1 31.06 125 ASP B CA 1
ATOM 2044 C C . ASP B 1 125 ? -12.562 10.992 28.438 1 31.06 125 ASP B C 1
ATOM 2046 O O . ASP B 1 125 ? -12.664 10.516 29.578 1 31.06 125 ASP B O 1
ATOM 2050 N N . CYS B 1 126 ? -11.562 11.766 28.266 1 29.56 126 CYS B N 1
ATOM 2051 C CA . CYS B 1 126 ? -10.773 11.969 29.484 1 29.56 126 CYS B CA 1
ATOM 2052 C C . CYS B 1 126 ? -11.648 12.445 30.625 1 29.56 126 CYS B C 1
ATOM 2054 O O . CYS B 1 126 ? -11.148 13.047 31.578 1 29.56 126 CYS B O 1
ATOM 2056 N N . THR B 1 127 ? -12.906 12.664 30.422 1 26.78 127 THR B N 1
ATOM 2057 C CA . THR B 1 127 ? -13.484 13.258 31.609 1 26.78 127 THR B CA 1
ATOM 2058 C C . THR B 1 127 ? -13.602 12.227 32.719 1 26.78 127 THR B C 1
ATOM 2060 O O . THR B 1 127 ? -14.383 11.273 32.625 1 26.78 127 THR B O 1
ATOM 2063 N N . SER B 1 128 ? -12.398 11.68 33.281 1 29.8 128 SER B N 1
ATOM 2064 C CA . SER B 1 128 ? -12.383 10.898 34.531 1 29.8 128 SER B CA 1
ATOM 2065 C C . SER B 1 128 ? -13.336 11.484 35.562 1 29.8 128 SER B C 1
ATOM 2067 O O . SER B 1 128 ? -13.18 12.633 35.969 1 29.8 128 SER B O 1
ATOM 2069 N N . THR B 1 129 ? -14.578 11.219 35.344 1 26.44 129 THR B N 1
ATOM 2070 C CA . THR B 1 129 ? -15.508 11.5 36.438 1 26.44 129 THR B CA 1
ATOM 2071 C C . THR B 1 129 ? -15.016 10.891 37.75 1 26.44 129 THR B C 1
ATOM 2073 O O . THR B 1 129 ? -14.82 9.68 37.844 1 26.44 129 THR B O 1
ATOM 2076 N N . ILE B 1 130 ? -14.148 11.688 38.438 1 30.41 130 ILE B N 1
ATOM 2077 C CA . ILE B 1 130 ? -13.648 11.539 39.781 1 30.41 130 ILE B CA 1
ATOM 2078 C C . ILE B 1 130 ? -14.789 11.078 40.719 1 30.41 130 ILE B C 1
ATOM 2080 O O . ILE B 1 130 ? -15.742 11.828 40.938 1 30.41 130 ILE B O 1
ATOM 2084 N N . THR B 1 131 ? -15.305 9.891 40.406 1 27.36 131 THR B N 1
ATOM 2085 C CA . THR B 1 131 ? -16.312 9.383 41.312 1 27.36 131 THR B CA 1
ATOM 2086 C C . THR B 1 131 ? -15.789 9.383 42.75 1 27.36 131 THR B C 1
ATOM 2088 O O . THR B 1 131 ? -14.781 8.734 43.062 1 27.36 131 THR B O 1
ATOM 2091 N N . GLN B 1 132 ? -15.75 10.625 43.344 1 26.77 132 GLN B N 1
ATOM 2092 C CA . GLN B 1 132 ? -15.43 10.836 44.75 1 26.77 132 GLN B CA 1
ATOM 2093 C C . GLN B 1 132 ? -16.062 9.758 45.625 1 26.77 132 GLN B C 1
ATOM 2095 O O . GLN B 1 132 ? -17.219 9.383 45.406 1 26.77 132 GLN B O 1
ATOM 2100 N N . PRO B 1 133 ? -15.312 8.742 45.969 1 31.36 133 PRO B N 1
ATOM 2101 C CA . PRO B 1 133 ? -15.805 7.77 46.969 1 31.36 133 PRO B CA 1
ATOM 2102 C C . PRO B 1 133 ? -16.484 8.43 48.156 1 31.36 133 PRO B C 1
ATOM 2104 O O . PRO B 1 133 ? -15.914 9.328 48.781 1 31.36 133 PRO B O 1
ATOM 2107 N N . VAL B 1 134 ? -17.75 8.75 48.094 1 28.83 134 VAL B N 1
ATOM 2108 C CA . VAL B 1 134 ? -18.516 9.32 49.188 1 28.83 134 VAL B CA 1
ATOM 2109 C C . VAL B 1 134 ? -18.25 8.547 50.469 1 28.83 134 VAL B C 1
ATOM 2111 O O . VAL B 1 134 ? -18.375 7.32 50.5 1 28.83 134 VAL B O 1
ATOM 2114 N N . GLU B 1 135 ? -17.203 8.977 51.25 1 31.39 135 GLU B N 1
ATOM 2115 C CA . GLU B 1 135 ? -16.875 8.523 52.594 1 31.39 135 GLU B CA 1
ATOM 2116 C C . GLU B 1 135 ? -18.125 8.422 53.469 1 31.39 135 GLU B C 1
ATOM 2118 O O . GLU B 1 135 ? -18.922 9.352 53.5 1 31.39 135 GLU B O 1
ATOM 2123 N N . HIS B 1 136 ? -18.797 7.273 53.438 1 28.89 136 HIS B N 1
ATOM 2124 C CA . HIS B 1 136 ? -19.859 6.965 54.406 1 28.89 136 HIS B CA 1
ATOM 2125 C C . HIS B 1 136 ? -19.453 7.355 55.812 1 28.89 136 HIS B C 1
ATOM 2127 O O . HIS B 1 136 ? -18.547 6.754 56.406 1 28.89 136 HIS B O 1
ATOM 2133 N N . ASP B 1 137 ? -19.297 8.641 56.125 1 27.78 137 ASP B N 1
ATOM 2134 C CA . ASP B 1 137 ? -19.031 9.141 57.469 1 27.78 137 ASP B CA 1
ATOM 2135 C C . ASP B 1 137 ? -19.938 8.453 58.5 1 27.78 137 ASP B C 1
ATOM 2137 O O . ASP B 1 137 ? -21.078 8.102 58.188 1 27.78 137 ASP B O 1
ATOM 2141 N N . HIS B 1 138 ? -19.266 7.875 59.594 1 35.56 138 HIS B N 1
ATOM 2142 C CA . HIS B 1 138 ? -19.547 7.359 60.906 1 35.56 138 HIS B CA 1
ATOM 2143 C C . HIS B 1 138 ? -20.531 8.258 61.656 1 35.56 138 HIS B C 1
ATOM 2145 O O . HIS B 1 138 ? -20.281 9.445 61.844 1 35.56 138 HIS B O 1
ATOM 2151 N N . GLY B 1 139 ? -21.812 8.117 61.406 1 23.58 139 GLY B N 1
ATOM 2152 C CA . GLY B 1 139 ? -22.844 8.828 62.156 1 23.58 139 GLY B CA 1
ATOM 2153 C C . GLY B 1 139 ? -22.516 8.953 63.625 1 23.58 139 GLY B C 1
ATOM 2154 O O . GLY B 1 139 ? -22.156 7.969 64.25 1 23.58 139 GLY B O 1
ATOM 2155 N N . LYS B 1 140 ? -22.031 10.117 64.125 1 24.78 140 LYS B N 1
ATOM 2156 C CA . LYS B 1 140 ? -21.812 10.664 65.438 1 24.78 140 LYS B CA 1
ATOM 2157 C C . LYS B 1 140 ? -23.031 10.438 66.312 1 24.78 140 LYS B C 1
ATOM 2159 O O . LYS B 1 140 ? -22.984 10.695 67.5 1 24.78 140 LYS B O 1
ATOM 2164 N N . ASP B 1 141 ? -24.406 10.406 65.75 1 26.25 141 ASP B N 1
ATOM 2165 C CA . ASP B 1 141 ? -25.297 11.172 66.625 1 26.25 141 ASP B CA 1
ATOM 2166 C C . ASP B 1 141 ? -25.344 10.578 68.062 1 26.25 141 ASP B C 1
ATOM 2168 O O . ASP B 1 141 ? -25.328 9.359 68.188 1 26.25 141 ASP B O 1
ATOM 2172 N N . ARG B 1 142 ? -25.594 11.523 69.062 1 22.81 142 ARG B N 1
ATOM 2173 C CA . ARG B 1 142 ? -26.109 11.609 70.438 1 22.81 142 ARG B CA 1
ATOM 2174 C C . ARG B 1 142 ? -27.422 10.852 70.562 1 22.81 142 ARG B C 1
ATOM 2176 O O . ARG B 1 142 ? -28.312 10.992 69.75 1 22.81 142 ARG B O 1
#

Foldseek 3Di:
DDDDDDDDPVNVVVVVVVCVVCVCVVVDDPPPDDDPVNVLVVLQVVQVVVCVVPVNRDDSVRVVVVLVVLLVVLVVLVVVLVVVCVVVPNPNPPRPPDDPVSVVSCVVVVVVVVVPDPPDPPPPCVPCVVVVPPPPPPPPDD/DDDDDDDDPVNVVVVVVVCVVCVCVVVDDPPPDDDPVNVLVVLQVVQVVVCVVVVNRDDSVRVVVVLVVLLVVLVVLVVVLVVVCVVVPNPNPPRPDDDPVSVVSCVVVVVVVVVPDPPDPPPPVVVPPPPPPPPPDDPPDD

Organism: Magallana gigas (NCBI:txid29159)

Radius of gyration: 32.95 Å; Cα contacts (8 Å, |Δi|>4): 184; chains: 2; bounding box: 81×74×116 Å

Sequence (284 aa):
MARKPNYTNIEIETLIEEVQNNKDILNSAFSNIATNSSKQRIWTSIASKVSAVSGVERLAEDVKKKWRNISSDTKKKLSSARKEARKIGGGVSAGEELNPIEHKIDETIGQTAIQGIPGGYDSADCTSTITQPVEHDHGKDRMARKPNYTNIEIETLIEEVQNNKDILNSAFSNIATNSSKQRIWTSIASKVSAVSGVERLAEDVKKKWRNISSDTKKKLSSARKEARKIGGGVSAGEELNPIEHKIDETIGQTAIQGIPGGYDSADCTSTITQPVEHDHGKDR

Secondary structure (DSSP, 8-state):
-PPPPPPPHHHHHHHHHHHHHTHHHHT--------HHHHHHHHHHHHHHHHHHHS----HHHHHHHHHHHHHHHHHHHHHHHHHHHHTTS------PPPHHHHHHHHHHHHHHHHH-SS-----------------------/-PPPPPPPHHHHHHHHHHHHHTHHHHT--------HHHHHHHHHHHHHHHHHHHS----HHHHHHHHHHHHHHHHHHHHHHHHHHHHTTS------PPPHHHHHHHHHHHHHHHHH-SS-----------------------